Protein AF-A0A644ZME2-F1 (afdb_monomer)

Solvent-accessible surface area (backbone atoms only — not comparable to full-atom values): 17456 Å² total; per-residue (Å²): 109,71,67,37,59,55,53,35,54,47,49,50,51,54,40,58,52,56,58,68,74,62,49,99,81,52,50,74,67,60,47,51,50,52,53,52,52,34,49,46,48,50,52,51,40,48,39,52,32,54,38,44,45,52,48,44,49,48,55,52,45,58,64,34,49,72,51,70,83,71,52,52,67,72,20,50,53,51,46,51,55,51,46,41,63,78,28,69,90,36,75,67,47,37,57,48,40,61,52,41,50,74,49,96,46,29,58,60,54,46,51,52,48,42,56,54,55,42,76,62,58,86,57,74,40,67,68,50,45,27,50,49,42,23,51,66,74,48,43,79,59,71,56,80,74,40,64,56,94,90,34,50,42,67,54,47,47,52,51,51,45,50,53,53,49,50,38,50,38,53,76,70,68,55,61,80,72,56,78,75,63,45,74,66,57,52,48,52,53,50,52,48,52,52,52,50,49,53,48,40,51,53,49,54,49,52,54,52,49,50,54,38,56,73,65,27,48,78,47,61,59,67,43,56,50,50,48,56,51,52,53,51,49,63,71,66,74,48,67,56,48,44,52,71,63,42,42,74,71,30,71,69,28,56,75,45,58,75,61,42,37,42,42,78,63,38,30,33,41,84,76,51,100,53,38,31,32,63,31,70,56,33,54,35,26,68,72,55,76,40,69,42,59,36,28,31,29,36,29,41,102,88,42,43,36,69,33,90,88,48,55,71,39,44,51,85,72,43,94

Secondary structure (DSSP, 8-state):
-THHHHHHHHHHHHHHHHGGG--TTS-HHHHHHHHHHHHHHHHHHHHHHHHHHHHHHHHHHHHH--SGGGS-HHHHHHHHHHHHHHSTT-HHHHHHHHHHTTSTTHHHHHHHHHHHHHHT-SS--HHHHHHHHHHHH--S-TTTT---TT--HHHHHHHHHHHHHHHHHHHTT--GGGGG--HHHHHHHHHHHHHHHHHHHHHHHHHHHHHHHHHSEEEETT-HHHHHHHHHHHHH--SEEEHHHHHTT-HHHHHHGGGGGSTTT--EEE-SSSEEEEPHHHHHHHTTSS-EESEEEEEETTEEEEPTTPPEE-GGG--

Structure (mmCIF, N/CA/C/O backbone):
data_AF-A0A644ZME2-F1
#
_entry.id   AF-A0A644ZME2-F1
#
loop_
_atom_site.group_PDB
_atom_site.id
_atom_site.type_symbol
_atom_site.label_atom_id
_atom_site.label_alt_id
_atom_site.label_comp_id
_atom_site.label_asym_id
_atom_site.label_entity_id
_atom_site.label_seq_id
_atom_site.pdbx_PDB_ins_code
_atom_site.Cartn_x
_atom_site.Cartn_y
_atom_site.Cartn_z
_atom_site.occupancy
_atom_site.B_iso_or_equiv
_atom_site.auth_seq_id
_atom_site.auth_comp_id
_atom_site.auth_asym_id
_atom_site.auth_atom_id
_atom_site.pdbx_PDB_model_num
ATOM 1 N N . MET A 1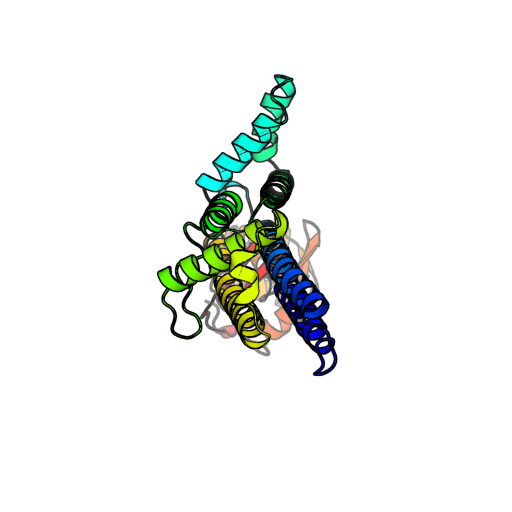 1 ? -0.835 -5.331 -0.706 1.00 64.88 1 MET A N 1
ATOM 2 C CA . MET A 1 1 ? -1.582 -4.343 0.106 1.00 64.88 1 MET A CA 1
ATOM 3 C C . MET A 1 1 ? -3.016 -4.759 0.433 1.00 64.88 1 MET A C 1
ATOM 5 O O . MET A 1 1 ? -3.409 -4.500 1.556 1.00 64.88 1 MET A O 1
ATOM 9 N N . ASN A 1 2 ? -3.799 -5.374 -0.469 1.00 72.06 2 ASN A N 1
ATOM 10 C CA . ASN A 1 2 ? -5.244 -5.630 -0.246 1.00 72.06 2 ASN A CA 1
ATOM 11 C C . ASN A 1 2 ? -5.587 -6.393 1.052 1.00 72.06 2 ASN A C 1
ATOM 13 O O . ASN A 1 2 ? -6.568 -6.057 1.702 1.00 72.06 2 ASN A O 1
ATOM 17 N N . ASN A 1 3 ? -4.718 -7.308 1.493 1.00 88.12 3 ASN A N 1
ATOM 18 C CA . ASN A 1 3 ? -4.978 -8.180 2.643 1.00 88.12 3 ASN A CA 1
ATOM 19 C C . ASN A 1 3 ? -5.321 -7.443 3.959 1.00 88.12 3 ASN A C 1
ATOM 21 O O . ASN A 1 3 ? -6.101 -7.952 4.751 1.00 88.12 3 ASN A O 1
ATOM 25 N N . SER A 1 4 ? -4.779 -6.243 4.224 1.00 91.69 4 SER A N 1
ATOM 26 C CA . SER A 1 4 ? -5.055 -5.550 5.499 1.00 91.69 4 SER A CA 1
ATOM 27 C C . SER A 1 4 ? -6.497 -5.062 5.624 1.00 91.69 4 SER A C 1
ATOM 29 O O . SER A 1 4 ? -7.052 -5.103 6.716 1.00 91.69 4 SER A O 1
ATOM 31 N N . LEU A 1 5 ? -7.094 -4.591 4.525 1.00 94.69 5 LEU A N 1
ATOM 32 C CA . LEU A 1 5 ? -8.469 -4.093 4.534 1.00 94.69 5 LEU A CA 1
ATOM 33 C C . LEU A 1 5 ? -9.468 -5.257 4.607 1.00 94.69 5 LEU A C 1
ATOM 35 O O . LEU A 1 5 ? -10.433 -5.184 5.358 1.00 94.69 5 LEU A O 1
ATOM 39 N N . ASP A 1 6 ? -9.185 -6.353 3.901 1.00 95.25 6 ASP A N 1
ATOM 40 C CA . ASP A 1 6 ? -10.017 -7.561 3.926 1.00 95.25 6 ASP A CA 1
ATOM 41 C C . ASP A 1 6 ? -10.054 -8.190 5.329 1.00 95.25 6 ASP A C 1
ATOM 43 O O . ASP A 1 6 ? -11.129 -8.496 5.848 1.00 95.25 6 ASP A O 1
ATOM 47 N N . LEU A 1 7 ? -8.890 -8.314 5.983 1.00 95.06 7 LEU A N 1
ATOM 48 C CA . LEU A 1 7 ? -8.802 -8.777 7.373 1.00 95.06 7 LEU A CA 1
ATOM 49 C C . LEU A 1 7 ? -9.559 -7.847 8.325 1.00 95.06 7 LEU A C 1
ATOM 51 O O . LEU A 1 7 ? -10.277 -8.321 9.199 1.00 95.06 7 LEU A O 1
ATOM 55 N N . PHE A 1 8 ? -9.443 -6.532 8.133 1.00 97.38 8 PHE A N 1
ATOM 56 C CA . PHE A 1 8 ? -10.163 -5.562 8.950 1.00 97.38 8 PHE A CA 1
ATOM 57 C C . PHE A 1 8 ? -11.684 -5.689 8.799 1.00 97.38 8 PHE A C 1
ATOM 59 O O . PHE A 1 8 ? -12.391 -5.758 9.802 1.00 97.38 8 PHE A O 1
ATOM 66 N N . HIS A 1 9 ? -12.191 -5.793 7.567 1.00 97.12 9 HIS A N 1
ATOM 67 C CA . HIS A 1 9 ? -13.616 -6.014 7.309 1.00 97.12 9 HIS A CA 1
ATOM 68 C C . HIS A 1 9 ? -14.118 -7.316 7.946 1.00 97.12 9 HIS A C 1
ATOM 70 O O . HIS A 1 9 ? -15.212 -7.331 8.513 1.00 97.12 9 HIS A O 1
ATOM 76 N N . SER A 1 10 ? -13.316 -8.387 7.903 1.00 96.69 10 SER A N 1
ATOM 77 C CA . SER A 1 10 ? -13.633 -9.639 8.598 1.00 96.69 10 SER A CA 1
ATOM 78 C C . SER A 1 10 ? -13.767 -9.414 10.104 1.00 96.69 10 SER A C 1
ATOM 80 O O . SER A 1 10 ? -14.794 -9.764 10.675 1.00 96.69 10 SER A O 1
ATOM 82 N N . SER A 1 11 ? -12.798 -8.748 10.740 1.00 96.62 11 SER A N 1
ATOM 83 C CA . SER A 1 11 ? -12.839 -8.486 12.184 1.00 96.62 11 SER A CA 1
ATOM 84 C C . SER A 1 11 ? -14.013 -7.587 12.601 1.00 96.62 11 SER A C 1
ATOM 86 O O . SER A 1 11 ? -14.622 -7.799 13.654 1.00 96.62 11 SER A O 1
ATOM 88 N N . ILE A 1 12 ? -14.384 -6.603 11.771 1.00 97.38 12 ILE A N 1
ATOM 89 C CA . ILE A 1 12 ? -15.591 -5.787 11.980 1.00 97.38 12 ILE A CA 1
ATOM 90 C C . ILE A 1 12 ? -16.851 -6.660 11.889 1.00 97.38 12 ILE A C 1
ATOM 92 O O . ILE A 1 12 ? -17.708 -6.587 12.770 1.00 97.38 12 ILE A O 1
ATOM 96 N N . SER A 1 13 ? -16.953 -7.517 10.870 1.00 97.25 13 SER A N 1
ATOM 97 C CA . SER A 1 13 ? -18.077 -8.446 10.692 1.00 97.25 13 SER A CA 1
ATOM 98 C C . SER A 1 13 ? -18.210 -9.426 11.863 1.00 97.25 13 SER A C 1
ATOM 100 O O . SER A 1 13 ? -19.314 -9.644 12.372 1.00 97.25 13 SER A O 1
ATOM 102 N N . ASP A 1 14 ? -17.095 -9.974 12.343 1.00 96.06 14 ASP A N 1
ATOM 103 C CA . ASP A 1 14 ? -17.062 -10.860 13.509 1.00 96.06 14 ASP A CA 1
ATOM 104 C C . ASP A 1 14 ? -17.544 -10.125 14.765 1.00 96.06 14 ASP A C 1
ATOM 106 O O . ASP A 1 14 ? -18.370 -10.637 15.524 1.00 96.06 14 ASP A O 1
ATOM 110 N N . THR A 1 15 ? -17.112 -8.874 14.944 1.00 95.31 15 THR A N 1
ATOM 111 C CA . THR A 1 15 ? -17.553 -8.037 16.065 1.00 95.31 15 THR A CA 1
ATOM 112 C C . THR A 1 15 ? -19.050 -7.735 15.997 1.00 95.31 15 THR A C 1
ATOM 114 O O . THR A 1 15 ? -19.745 -7.811 17.008 1.00 95.31 15 THR A O 1
ATOM 117 N N . LEU A 1 16 ? -19.587 -7.445 14.810 1.00 96.25 16 LEU A N 1
ATOM 118 C CA . LEU A 1 16 ? -21.025 -7.234 14.621 1.00 96.25 16 LEU A CA 1
ATOM 119 C C . LEU A 1 16 ? -21.838 -8.519 14.822 1.00 96.25 16 LEU A C 1
ATOM 121 O O . LEU A 1 16 ? -22.978 -8.455 15.286 1.00 96.25 16 LEU A O 1
ATOM 125 N N . SER A 1 17 ? -21.253 -9.681 14.534 1.00 96.38 17 SER A N 1
ATOM 126 C CA . SER A 1 17 ? -21.882 -10.981 14.785 1.00 96.38 17 SER A CA 1
ATOM 127 C C . SER A 1 17 ? -22.073 -11.243 16.282 1.00 96.38 17 SER A C 1
ATOM 129 O 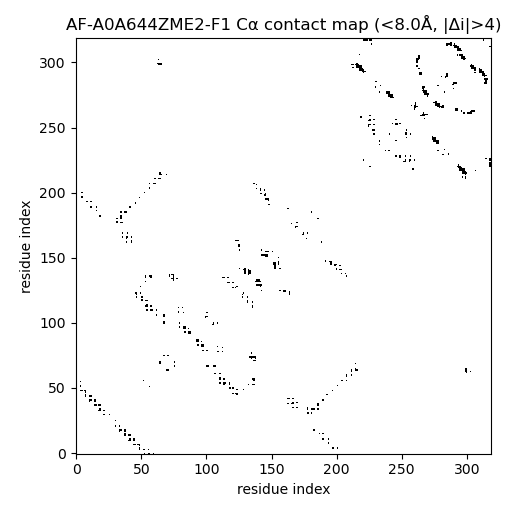O . SER A 1 17 ? -23.061 -11.866 16.664 1.00 96.38 17 SER A O 1
ATOM 131 N N . LEU A 1 18 ? -21.227 -10.679 17.157 1.00 94.44 18 LEU A N 1
ATOM 132 C CA . LEU A 1 18 ? -21.431 -10.760 18.610 1.00 94.44 18 LEU A CA 1
ATOM 133 C C . LEU A 1 18 ? -22.743 -10.114 19.066 1.00 94.44 18 LEU A C 1
ATOM 135 O O . LEU A 1 18 ? -23.361 -10.570 20.026 1.00 94.44 18 LEU A O 1
ATOM 139 N N . LEU A 1 19 ? -23.202 -9.075 18.367 1.00 94.62 19 LEU A N 1
ATOM 140 C CA . LEU A 1 19 ? -24.453 -8.398 18.705 1.00 94.62 19 LEU A CA 1
ATOM 141 C C . LEU A 1 19 ? -25.677 -9.293 18.466 1.00 94.62 19 LEU A C 1
ATOM 143 O O . LEU A 1 19 ? -26.727 -9.044 19.050 1.00 94.62 19 LEU A O 1
ATOM 147 N N . GLN A 1 20 ? -25.550 -10.353 17.661 1.00 93.75 20 GLN A N 1
ATOM 148 C CA . GLN A 1 20 ? -26.632 -11.313 17.410 1.00 93.75 20 GLN A CA 1
ATOM 149 C C . GLN A 1 20 ? -26.955 -12.177 18.639 1.00 93.75 20 GLN A C 1
ATOM 151 O O . GLN A 1 20 ? -28.051 -12.723 18.726 1.00 93.75 20 GLN A O 1
ATOM 156 N N . PHE A 1 21 ? -26.042 -12.270 19.614 1.00 92.50 21 PHE A N 1
ATOM 157 C CA . PHE A 1 21 ? -26.302 -12.953 20.887 1.00 92.50 21 PHE A CA 1
ATOM 158 C C . PHE A 1 21 ? -27.208 -12.148 21.829 1.00 92.50 21 PHE A C 1
ATOM 160 O O . PHE A 1 21 ? -27.652 -12.668 22.855 1.00 92.50 21 PHE A O 1
ATOM 167 N N . ILE A 1 22 ? -27.497 -10.885 21.501 1.00 94.44 22 ILE A N 1
ATOM 168 C CA . ILE A 1 22 ? -28.446 -10.068 22.250 1.00 94.44 22 ILE A CA 1
ATOM 169 C C . ILE A 1 22 ? -29.849 -10.356 21.729 1.00 94.44 22 ILE A C 1
ATOM 171 O O . ILE A 1 22 ? -30.230 -9.975 20.625 1.00 94.44 22 ILE A O 1
ATOM 175 N N . THR A 1 23 ? -30.625 -11.027 22.568 1.00 92.75 23 THR A N 1
ATOM 176 C CA . THR A 1 23 ? -32.020 -11.392 22.328 1.00 92.75 23 THR A CA 1
ATOM 177 C C . THR A 1 23 ? -32.928 -10.638 23.302 1.00 92.75 23 THR A C 1
ATOM 179 O O . THR A 1 23 ? -32.443 -10.123 24.314 1.00 92.75 23 THR A O 1
ATOM 182 N N . PRO A 1 24 ? -34.254 -10.597 23.072 1.00 91.12 24 PRO A N 1
ATOM 183 C CA . PRO A 1 24 ? -35.196 -10.015 24.031 1.00 91.12 24 PRO A CA 1
ATOM 184 C C . PRO A 1 24 ? -35.137 -10.642 25.436 1.00 91.12 24 PRO A C 1
ATOM 186 O O . PRO A 1 24 ? -35.581 -10.020 26.396 1.00 91.12 24 PRO A O 1
ATOM 189 N N . GLN A 1 25 ? -34.611 -11.865 25.563 1.00 92.94 25 GLN A N 1
ATOM 190 C CA . GLN A 1 25 ? -34.463 -12.586 26.829 1.00 92.94 25 GLN A CA 1
ATOM 191 C C . GLN A 1 25 ? -33.110 -12.342 27.516 1.00 92.94 25 GLN A C 1
ATOM 193 O O . GLN A 1 25 ? -32.940 -12.733 28.670 1.00 92.94 25 GLN A O 1
ATOM 198 N N . THR A 1 26 ? -32.143 -11.724 26.833 1.00 92.69 26 THR A N 1
ATOM 199 C CA . THR A 1 26 ? -30.809 -11.463 27.384 1.00 92.69 26 THR A CA 1
ATOM 200 C C . THR A 1 26 ? -30.908 -10.423 28.497 1.00 92.69 26 THR A C 1
ATOM 202 O O . THR A 1 26 ? -31.413 -9.322 28.271 1.00 92.69 26 THR A O 1
ATOM 205 N N . ASP A 1 27 ? -30.404 -10.737 29.691 1.00 95.50 27 ASP A N 1
ATOM 206 C CA . ASP A 1 27 ? -30.455 -9.802 30.815 1.00 95.50 27 ASP A CA 1
ATOM 207 C C . ASP A 1 27 ? -29.551 -8.572 30.597 1.00 95.50 27 ASP A C 1
ATOM 209 O O . ASP A 1 27 ? -28.580 -8.592 29.835 1.00 95.50 27 ASP A O 1
ATOM 213 N N . ALA A 1 28 ? -29.861 -7.474 31.289 1.00 92.06 28 ALA A N 1
ATOM 214 C CA . ALA A 1 28 ? -29.174 -6.196 31.107 1.00 92.06 28 ALA A CA 1
ATOM 215 C C . ALA A 1 28 ? -27.670 -6.238 31.445 1.00 92.06 28 ALA A C 1
ATOM 217 O O . ALA A 1 28 ? -26.898 -5.439 30.912 1.00 92.06 28 ALA A O 1
ATOM 218 N N . VAL A 1 29 ? -27.231 -7.138 32.331 1.00 92.62 29 VAL A N 1
ATOM 219 C CA . VAL A 1 29 ? -25.811 -7.288 32.678 1.00 92.62 29 VAL A CA 1
ATOM 220 C C . VAL A 1 29 ? -25.079 -7.974 31.531 1.00 92.62 29 VAL A C 1
ATOM 222 O O . VAL A 1 29 ? -24.048 -7.469 31.085 1.00 92.62 29 VAL A O 1
ATOM 225 N N . GLN A 1 30 ? -25.635 -9.063 30.999 1.00 94.06 30 GLN A N 1
ATOM 226 C CA . GLN A 1 30 ? -25.093 -9.761 29.833 1.00 94.06 30 GLN A CA 1
ATOM 227 C C . GLN A 1 30 ? -25.018 -8.847 28.605 1.00 94.06 30 GLN A C 1
ATOM 229 O O . GLN A 1 30 ? -23.977 -8.795 27.950 1.00 94.06 30 GLN A O 1
ATOM 234 N N . GLN A 1 31 ? -26.063 -8.056 28.337 1.00 94.06 31 GLN A N 1
ATOM 235 C CA . GLN A 1 31 ? -26.052 -7.074 27.243 1.00 94.06 31 GLN A CA 1
ATOM 236 C C . GLN A 1 31 ? -24.879 -6.095 27.369 1.00 94.06 31 GLN A C 1
ATOM 238 O O . GLN A 1 31 ? -24.128 -5.883 26.417 1.00 94.06 31 GLN A O 1
ATOM 243 N N . LYS A 1 32 ? -24.659 -5.544 28.570 1.00 93.31 32 LYS A N 1
ATOM 244 C CA . LYS A 1 32 ? -23.545 -4.622 28.833 1.00 93.31 32 LYS A CA 1
ATOM 245 C C . LYS A 1 32 ? -22.182 -5.274 28.629 1.00 93.31 32 LYS A C 1
ATOM 247 O O . LYS A 1 32 ? -21.266 -4.602 28.158 1.00 93.31 32 LYS A O 1
ATOM 252 N N . VAL A 1 33 ? -22.029 -6.553 28.974 1.00 94.38 33 VAL A N 1
ATOM 253 C CA . VAL A 1 33 ? -20.791 -7.303 28.709 1.00 94.38 33 VAL A CA 1
ATOM 254 C C . VAL A 1 33 ? -20.544 -7.392 27.204 1.00 94.38 33 VAL A C 1
ATOM 256 O O . VAL A 1 33 ? -19.466 -7.008 26.755 1.00 94.38 33 VAL A O 1
ATOM 259 N N . VAL A 1 34 ? -21.550 -7.791 26.421 1.00 95.81 34 VAL A N 1
ATOM 260 C CA . VAL A 1 34 ? -21.435 -7.880 24.954 1.00 95.81 34 VAL A CA 1
ATOM 261 C C . VAL A 1 34 ? -21.093 -6.520 24.339 1.00 95.81 34 VAL A C 1
ATOM 263 O O . VAL A 1 34 ? -20.196 -6.433 23.498 1.00 95.81 34 VAL A O 1
ATOM 266 N N . PHE A 1 35 ? -21.736 -5.440 24.789 1.00 95.88 35 PHE A N 1
ATOM 267 C CA . PHE A 1 35 ? -21.449 -4.088 24.307 1.00 95.88 35 PHE A CA 1
ATOM 268 C C . PHE A 1 35 ? -20.011 -3.646 24.596 1.00 95.88 35 PHE A C 1
ATOM 270 O O . PHE A 1 35 ? -19.335 -3.135 23.703 1.00 95.88 35 PHE A O 1
ATOM 277 N N . ARG A 1 36 ? -19.505 -3.894 25.810 1.00 95.56 36 ARG A N 1
ATOM 278 C CA . ARG A 1 36 ? -18.107 -3.599 26.174 1.00 95.56 36 ARG A CA 1
ATOM 279 C C . ARG A 1 36 ? -17.130 -4.370 25.302 1.00 95.56 36 ARG A C 1
ATOM 281 O O . ARG A 1 36 ? -16.220 -3.771 24.735 1.00 95.56 36 ARG A O 1
ATOM 288 N N . SER A 1 37 ? -17.339 -5.679 25.181 1.00 96.25 37 SER A N 1
ATOM 289 C CA . SER A 1 37 ? -16.504 -6.551 24.358 1.00 96.25 37 SER A CA 1
ATOM 290 C C . SER A 1 37 ? -16.489 -6.094 22.903 1.00 96.25 37 SER A C 1
ATOM 292 O O . SER A 1 37 ? -15.423 -6.047 22.300 1.00 96.25 37 SER A O 1
ATOM 294 N N . SER A 1 38 ? -17.638 -5.672 22.370 1.00 97.25 38 SER A N 1
ATOM 295 C CA . SER A 1 38 ? -17.737 -5.168 20.999 1.00 97.25 38 SER A CA 1
ATOM 296 C C . SER A 1 38 ? -16.879 -3.919 20.794 1.00 97.25 38 SER A C 1
ATOM 298 O O . SER A 1 38 ? -16.082 -3.877 19.867 1.00 97.25 38 SER A O 1
ATOM 300 N N . ILE A 1 39 ? -16.956 -2.924 21.687 1.00 97.50 39 ILE A N 1
ATOM 301 C CA . ILE A 1 39 ? -16.116 -1.717 21.588 1.00 97.50 39 ILE A CA 1
ATOM 302 C C . ILE A 1 39 ? -14.623 -2.059 21.671 1.00 97.50 39 ILE A C 1
ATOM 304 O O . ILE A 1 39 ? -13.828 -1.543 20.886 1.00 97.50 39 ILE A O 1
ATOM 308 N N . VAL A 1 40 ? -14.237 -2.942 22.597 1.00 96.69 40 VAL A N 1
ATOM 309 C CA . VAL A 1 40 ? -12.841 -3.378 22.747 1.00 96.69 40 VAL A CA 1
ATOM 310 C C . VAL A 1 40 ? -12.337 -4.051 21.467 1.00 96.69 40 VAL A C 1
ATOM 312 O O . VAL A 1 40 ? -11.243 -3.729 21.008 1.00 96.69 40 VAL A O 1
ATOM 315 N N . LEU A 1 41 ? -13.137 -4.935 20.866 1.00 97.56 41 LEU A N 1
ATOM 316 C CA . LEU A 1 41 ? -12.781 -5.641 19.634 1.00 97.56 41 LEU A CA 1
ATOM 317 C C . LEU A 1 41 ? -12.739 -4.719 18.412 1.00 97.56 41 LEU A C 1
ATOM 319 O O . LEU A 1 41 ? -11.819 -4.844 17.604 1.00 97.56 41 LEU A O 1
ATOM 323 N N . LEU A 1 42 ? -13.659 -3.754 18.298 1.00 98.00 42 LEU A N 1
ATOM 324 C CA . LEU A 1 42 ? -13.629 -2.744 17.233 1.00 98.00 42 LEU A CA 1
ATOM 325 C C . LEU A 1 42 ? -12.324 -1.938 17.269 1.00 98.00 42 LEU A C 1
ATOM 327 O O . LEU A 1 42 ? -11.654 -1.795 16.247 1.00 98.00 42 LEU A O 1
ATOM 331 N N . VAL A 1 43 ? -11.936 -1.440 18.448 1.00 97.69 43 VAL A N 1
ATOM 332 C CA . VAL A 1 43 ? -10.707 -0.645 18.600 1.00 97.69 43 VAL A CA 1
ATOM 333 C C . VAL A 1 43 ? -9.455 -1.501 18.401 1.00 97.69 43 VAL A C 1
ATOM 335 O O . VAL A 1 43 ? -8.530 -1.053 17.732 1.00 97.69 43 VAL A O 1
ATOM 338 N N . ALA A 1 44 ? -9.434 -2.743 18.892 1.00 97.00 44 ALA A N 1
ATOM 339 C CA . ALA A 1 44 ? -8.318 -3.659 18.645 1.00 97.00 44 ALA A CA 1
ATOM 340 C C . ALA A 1 44 ? -8.154 -3.979 17.146 1.00 97.00 44 ALA A C 1
ATOM 342 O O . ALA A 1 44 ? -7.039 -3.994 16.625 1.00 97.00 44 ALA A O 1
ATOM 343 N N . SER A 1 45 ? -9.267 -4.173 16.432 1.00 97.56 45 SER A N 1
ATOM 344 C CA . SER A 1 45 ? -9.266 -4.379 14.977 1.00 97.56 45 SER A CA 1
ATOM 345 C C . SER A 1 45 ? -8.722 -3.154 14.244 1.00 97.56 45 SER A C 1
ATOM 347 O O . SER A 1 45 ? -7.961 -3.286 13.287 1.00 97.56 45 SER A O 1
ATOM 349 N N . TRP A 1 46 ? -9.086 -1.954 14.706 1.00 98.06 46 TRP A N 1
ATOM 350 C CA . TRP A 1 46 ? -8.580 -0.696 14.162 1.00 98.06 46 TRP A CA 1
ATOM 351 C C . TRP A 1 46 ? -7.067 -0.555 14.359 1.00 98.06 46 TRP A C 1
ATOM 353 O O . TRP A 1 46 ? -6.355 -0.250 13.405 1.00 98.06 46 TRP A O 1
ATOM 363 N N . GLU A 1 47 ? -6.558 -0.835 15.560 1.00 97.81 47 GLU A N 1
ATOM 364 C CA . GLU A 1 47 ? -5.120 -0.816 15.860 1.00 97.81 47 GLU A CA 1
ATOM 365 C C . GLU A 1 47 ? -4.345 -1.774 14.947 1.00 97.81 47 GLU A C 1
ATOM 367 O O . GLU A 1 47 ? -3.398 -1.363 14.272 1.00 97.81 47 GLU A O 1
ATOM 372 N N . GLN A 1 48 ? -4.816 -3.018 14.827 1.00 96.88 48 GLN A N 1
ATOM 373 C CA . GLN A 1 48 ? -4.212 -4.014 13.944 1.00 96.88 48 GLN A CA 1
ATOM 374 C C . GLN A 1 48 ? -4.217 -3.568 12.473 1.00 96.88 48 GLN A C 1
ATOM 376 O O . GLN A 1 48 ? -3.220 -3.739 11.766 1.00 96.88 48 GLN A O 1
ATOM 381 N N . PHE A 1 49 ? -5.324 -2.990 12.000 1.00 97.94 49 PHE A N 1
ATOM 382 C CA . PHE A 1 49 ? -5.429 -2.476 10.636 1.00 97.94 49 PHE A CA 1
ATOM 383 C C . PHE A 1 49 ? -4.383 -1.393 10.354 1.00 97.94 49 PHE A C 1
ATOM 385 O O . PHE A 1 49 ? -3.700 -1.457 9.329 1.00 97.94 49 PHE A O 1
ATOM 392 N N . ILE A 1 50 ? -4.225 -0.432 11.268 1.00 98.38 50 ILE A N 1
ATOM 393 C CA . ILE A 1 50 ? -3.241 0.649 11.148 1.00 98.38 50 ILE A CA 1
ATOM 394 C C . ILE A 1 50 ? -1.818 0.092 11.065 1.00 98.38 50 ILE A C 1
ATOM 396 O O . ILE A 1 50 ? -1.060 0.458 10.162 1.00 98.38 50 ILE A O 1
ATOM 400 N N . GLU A 1 51 ? -1.455 -0.817 11.970 1.00 97.69 51 GLU A N 1
ATOM 401 C CA . GLU A 1 51 ? -0.132 -1.439 11.969 1.00 97.69 51 GLU A CA 1
ATOM 402 C C . GLU A 1 51 ? 0.131 -2.191 10.661 1.00 97.69 51 GLU A C 1
ATOM 404 O O . GLU A 1 51 ? 1.154 -1.971 10.006 1.00 97.69 51 GLU A O 1
ATOM 409 N N . GLN A 1 52 ? -0.811 -3.035 10.234 1.00 97.69 52 GLN A N 1
ATOM 410 C CA . GLN A 1 52 ? -0.646 -3.845 9.033 1.00 97.69 52 GLN A CA 1
ATOM 411 C C . GLN A 1 52 ? -0.601 -2.987 7.765 1.00 97.69 52 GLN A C 1
ATOM 413 O O . GLN A 1 52 ? 0.185 -3.268 6.857 1.00 97.69 52 GLN A O 1
ATOM 418 N N . LEU A 1 53 ? -1.405 -1.923 7.684 1.00 98.19 53 LEU A N 1
ATOM 419 C CA . LEU A 1 53 ? -1.368 -0.990 6.560 1.00 98.19 53 LEU A CA 1
ATOM 420 C C . LEU A 1 53 ? -0.026 -0.247 6.501 1.00 98.19 53 LEU A C 1
ATOM 422 O O . LEU A 1 53 ? 0.498 -0.038 5.407 1.00 98.19 53 LEU A O 1
ATOM 426 N N . ALA A 1 54 ? 0.559 0.130 7.641 1.00 98.06 54 ALA A N 1
ATOM 427 C CA . ALA A 1 54 ? 1.889 0.738 7.681 1.00 98.06 54 ALA A CA 1
ATOM 428 C C . ALA A 1 54 ? 2.997 -0.238 7.235 1.00 98.06 54 ALA A C 1
ATOM 430 O O . ALA A 1 54 ? 3.866 0.153 6.453 1.00 98.06 54 ALA A O 1
ATOM 431 N N . VAL A 1 55 ? 2.937 -1.508 7.657 1.00 97.75 55 VAL A N 1
ATOM 432 C CA . VAL A 1 55 ? 3.891 -2.555 7.237 1.00 97.75 55 VAL A CA 1
ATOM 433 C C . VAL A 1 55 ? 3.764 -2.860 5.743 1.00 97.75 55 VAL A C 1
ATOM 435 O O . VAL A 1 55 ? 4.744 -2.734 5.012 1.00 97.75 55 VAL A O 1
ATOM 438 N N . ASN A 1 56 ? 2.554 -3.154 5.254 1.00 97.62 56 ASN A N 1
ATOM 439 C CA . ASN A 1 56 ? 2.281 -3.380 3.825 1.00 97.62 56 ASN A CA 1
ATOM 440 C C . ASN A 1 56 ? 2.690 -2.154 2.980 1.00 97.62 56 ASN A C 1
ATOM 442 O O . ASN A 1 56 ? 3.259 -2.280 1.895 1.00 97.62 56 ASN A O 1
ATOM 446 N N . SER A 1 57 ? 2.402 -0.979 3.547 1.00 97.81 57 SER A N 1
ATOM 447 C CA . SER A 1 57 ? 2.957 0.355 3.297 1.00 97.81 57 SER A CA 1
ATOM 448 C C . SER A 1 57 ? 4.408 0.358 2.839 1.00 97.81 57 SER A C 1
ATOM 450 O O . SER A 1 57 ? 4.785 0.671 1.707 1.00 97.81 57 SER A O 1
ATOM 452 N N . ASN A 1 58 ? 5.227 0.002 3.817 1.00 97.12 58 ASN A N 1
ATOM 453 C CA . ASN A 1 58 ? 6.666 -0.009 3.743 1.00 97.12 58 ASN A CA 1
ATOM 454 C C . ASN A 1 58 ? 7.181 -1.093 2.796 1.00 97.12 58 ASN A C 1
ATOM 456 O O . ASN A 1 58 ? 8.018 -0.789 1.954 1.00 97.12 58 ASN A O 1
ATOM 460 N N . GLU A 1 59 ? 6.658 -2.317 2.873 1.00 96.19 59 GLU A N 1
ATOM 461 C CA . GLU A 1 59 ? 7.066 -3.426 2.001 1.00 96.19 59 GLU A CA 1
ATOM 462 C C . GLU A 1 59 ? 6.903 -3.085 0.518 1.00 96.19 59 GLU A C 1
ATOM 464 O O . GLU A 1 59 ? 7.803 -3.335 -0.288 1.00 96.19 59 GLU A O 1
ATOM 469 N N . PHE A 1 60 ? 5.789 -2.443 0.159 1.00 95.44 60 PHE A N 1
ATOM 470 C CA . PHE A 1 60 ? 5.573 -1.959 -1.199 1.00 95.44 60 PHE A CA 1
ATOM 471 C C . PHE A 1 60 ? 6.646 -0.953 -1.629 1.00 95.44 60 PHE A C 1
ATOM 473 O O . PHE A 1 60 ? 7.244 -1.107 -2.698 1.00 95.44 60 PHE A O 1
ATOM 480 N N . LEU A 1 61 ? 6.945 0.046 -0.791 1.00 95.00 61 LEU A N 1
ATOM 481 C CA . LEU A 1 61 ? 8.017 1.000 -1.076 1.00 95.00 61 LEU A CA 1
ATOM 482 C C . LEU A 1 61 ? 9.376 0.303 -1.176 1.00 95.00 61 LEU A C 1
ATOM 484 O O . LEU A 1 61 ? 10.140 0.590 -2.090 1.00 95.00 61 LEU A O 1
ATOM 488 N N . LEU A 1 62 ? 9.685 -0.646 -0.294 1.00 93.44 62 LEU A N 1
ATOM 489 C CA . LEU A 1 62 ? 10.934 -1.404 -0.349 1.00 93.44 62 LEU A CA 1
ATOM 490 C C . LEU A 1 62 ? 11.063 -2.204 -1.642 1.00 93.44 62 LEU A C 1
ATOM 492 O O . LEU A 1 62 ? 12.170 -2.328 -2.170 1.00 93.44 62 LEU A O 1
ATOM 496 N N . HIS A 1 63 ? 9.959 -2.713 -2.184 1.00 92.25 63 HIS A N 1
ATOM 497 C CA . HIS A 1 63 ? 9.961 -3.351 -3.492 1.00 92.25 63 HIS A CA 1
ATOM 498 C C . HIS A 1 63 ? 10.228 -2.332 -4.608 1.00 92.25 63 HIS A C 1
ATOM 500 O O . HIS A 1 63 ? 11.085 -2.561 -5.461 1.00 92.25 63 HIS A O 1
ATOM 506 N N . LYS A 1 64 ? 9.546 -1.183 -4.591 1.00 91.50 64 LYS A N 1
ATOM 507 C CA . LYS A 1 64 ? 9.573 -0.199 -5.687 1.00 91.50 64 LYS A CA 1
ATOM 508 C C . LYS A 1 64 ? 10.792 0.728 -5.690 1.00 91.50 64 LYS A C 1
ATOM 510 O O . LYS A 1 64 ? 11.229 1.166 -6.747 1.00 91.50 64 LYS A O 1
ATOM 515 N N . LEU A 1 65 ? 11.359 1.052 -4.536 1.00 90.19 65 LEU A N 1
ATOM 516 C CA . LEU A 1 65 ? 12.465 1.999 -4.439 1.00 90.19 65 LEU A CA 1
ATOM 517 C C . LEU A 1 65 ? 13.798 1.336 -4.827 1.00 90.19 65 LEU A C 1
ATOM 519 O O . LEU A 1 65 ? 14.154 0.247 -4.355 1.00 90.19 65 LEU A O 1
ATOM 523 N N . ARG A 1 66 ? 14.564 2.032 -5.677 1.00 84.94 66 ARG A N 1
ATOM 524 C CA . ARG A 1 66 ? 15.843 1.542 -6.210 1.00 84.94 66 ARG A CA 1
ATOM 525 C C . ARG A 1 66 ? 16.998 1.679 -5.221 1.00 84.94 66 ARG A C 1
ATOM 527 O O . ARG A 1 66 ? 17.851 0.800 -5.151 1.00 84.94 66 ARG A O 1
ATOM 534 N N . ASN A 1 67 ? 17.044 2.780 -4.477 1.00 86.31 67 ASN A N 1
ATOM 535 C CA . ASN A 1 67 ? 18.145 3.119 -3.577 1.00 86.31 67 ASN A CA 1
ATOM 536 C C . ASN A 1 67 ? 17.655 3.915 -2.357 1.00 86.31 67 ASN A C 1
ATOM 538 O O . ASN A 1 67 ? 16.575 4.508 -2.380 1.00 86.31 67 ASN A O 1
ATOM 542 N N . SER A 1 68 ? 18.471 3.957 -1.303 1.00 88.31 68 SER A N 1
ATOM 543 C CA . SER A 1 68 ? 18.161 4.667 -0.056 1.00 88.31 68 SER A CA 1
ATOM 544 C C . SER A 1 68 ? 17.985 6.175 -0.254 1.00 88.31 68 SER A C 1
ATOM 546 O O . SER A 1 68 ? 17.201 6.798 0.460 1.00 88.31 68 SER A O 1
ATOM 548 N N . SER A 1 69 ? 18.631 6.775 -1.263 1.00 86.06 69 SER A N 1
ATOM 549 C CA . SER A 1 69 ? 18.447 8.195 -1.593 1.00 86.06 69 SER A CA 1
ATOM 550 C C . SER A 1 69 ? 17.019 8.546 -2.015 1.00 86.06 69 SER A C 1
ATOM 552 O O . SER A 1 69 ? 16.626 9.701 -1.859 1.00 86.06 69 SER A O 1
ATOM 554 N N . SER A 1 70 ? 16.247 7.559 -2.482 1.00 87.62 70 SER A N 1
ATOM 555 C CA . SER A 1 70 ? 14.854 7.719 -2.915 1.00 87.62 70 SER A CA 1
ATOM 556 C C . SER A 1 70 ? 13.852 7.830 -1.751 1.00 87.62 70 SER A C 1
ATOM 558 O O . SER A 1 70 ? 12.699 8.203 -1.965 1.00 87.62 70 SER A O 1
ATOM 560 N N . ILE A 1 71 ? 14.267 7.506 -0.522 1.00 90.69 71 ILE A N 1
ATOM 561 C CA . ILE A 1 71 ? 13.440 7.626 0.690 1.00 90.69 71 ILE A CA 1
ATOM 562 C C . ILE A 1 71 ? 13.247 9.120 1.034 1.00 90.69 71 ILE A C 1
ATOM 564 O O . ILE A 1 71 ? 14.167 9.913 0.823 1.00 90.69 71 ILE A O 1
ATOM 568 N N . PRO A 1 72 ? 12.100 9.551 1.591 1.00 92.50 72 PRO A N 1
ATOM 569 C CA . PRO A 1 72 ? 11.944 10.917 2.088 1.00 92.50 72 PRO A CA 1
ATOM 570 C C . PRO A 1 72 ? 12.968 11.264 3.179 1.00 92.50 72 PRO A C 1
ATOM 572 O O . PRO A 1 72 ? 13.230 10.471 4.080 1.00 92.50 72 PRO A O 1
ATOM 575 N N . GLU A 1 73 ? 13.522 12.476 3.138 1.00 89.19 73 GLU A N 1
ATOM 576 C CA . GLU A 1 73 ? 14.647 12.862 4.004 1.00 89.19 73 GLU A CA 1
ATOM 577 C C . GLU A 1 73 ? 14.336 12.750 5.506 1.00 89.19 73 GLU A C 1
ATOM 579 O O . GLU A 1 73 ? 15.125 12.196 6.267 1.00 89.19 73 GLU A O 1
ATOM 584 N N . GLY A 1 74 ? 13.143 13.179 5.934 1.00 90.19 74 GLY A N 1
ATOM 585 C CA . GLY A 1 74 ? 12.721 13.041 7.333 1.00 90.19 74 GLY A CA 1
ATOM 586 C C . GLY A 1 74 ? 12.642 11.582 7.801 1.00 90.19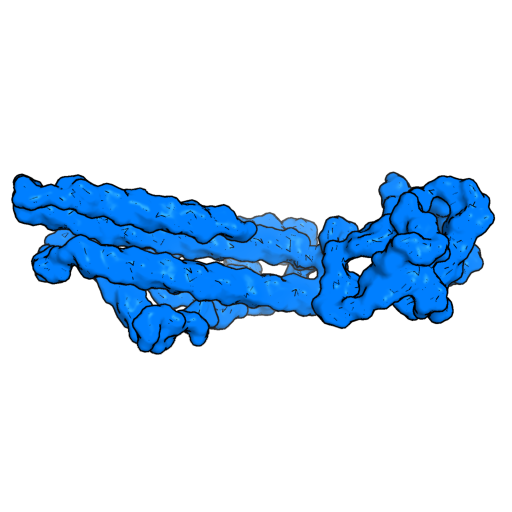 74 GLY A C 1
ATOM 587 O O . GLY A 1 74 ? 12.962 11.284 8.949 1.00 90.19 74 GLY A O 1
ATOM 588 N N . VAL A 1 75 ? 12.291 10.662 6.899 1.00 94.56 75 VAL A N 1
ATOM 589 C CA . VAL A 1 75 ? 12.246 9.222 7.183 1.00 94.56 75 VAL A CA 1
ATOM 590 C C . VAL A 1 75 ? 13.662 8.654 7.277 1.00 94.56 75 VAL A C 1
ATOM 592 O O . VAL A 1 75 ? 13.957 7.922 8.218 1.00 94.56 75 VAL A O 1
ATOM 595 N N . LYS A 1 76 ? 14.580 9.043 6.374 1.00 89.94 76 LYS A N 1
ATOM 596 C CA . LYS A 1 76 ? 15.997 8.636 6.465 1.00 89.94 76 LYS A CA 1
ATOM 597 C C . LYS A 1 76 ? 16.599 9.009 7.810 1.00 89.94 76 LYS A C 1
ATOM 599 O O . LYS A 1 76 ? 17.258 8.182 8.428 1.00 89.94 76 LYS A O 1
ATOM 604 N N . GLN A 1 77 ? 16.335 10.228 8.283 1.00 88.44 77 GLN A N 1
ATOM 605 C CA . GLN A 1 77 ? 16.819 10.688 9.583 1.00 88.44 77 GLN A CA 1
ATOM 606 C C . GLN A 1 77 ? 16.305 9.791 10.714 1.00 88.44 77 GLN A C 1
ATOM 608 O O . GLN A 1 77 ? 17.088 9.360 11.557 1.00 88.44 77 GLN A O 1
ATOM 613 N N . LYS A 1 78 ? 15.013 9.441 10.712 1.00 90.62 78 LYS A N 1
ATOM 614 C CA . LYS A 1 78 ? 14.422 8.536 11.711 1.00 90.62 78 LYS A CA 1
ATOM 615 C C . LYS A 1 78 ? 15.037 7.135 11.669 1.00 90.62 78 LYS A C 1
ATOM 617 O O . LYS A 1 78 ? 15.390 6.611 12.724 1.00 90.62 78 LYS A O 1
ATOM 622 N N . ILE A 1 79 ? 15.239 6.568 10.477 1.00 88.81 79 ILE A N 1
ATOM 623 C CA . ILE A 1 79 ? 15.891 5.260 10.303 1.00 88.81 79 ILE A CA 1
ATOM 624 C C . ILE A 1 79 ? 17.353 5.309 10.773 1.00 88.81 79 ILE A C 1
ATOM 626 O O . ILE A 1 79 ? 17.810 4.402 11.470 1.00 88.81 79 ILE A O 1
ATOM 630 N N . ALA A 1 80 ? 18.086 6.372 10.443 1.00 83.88 80 ALA A N 1
ATOM 631 C CA . ALA A 1 80 ? 19.466 6.556 10.884 1.00 83.88 80 ALA A CA 1
ATOM 632 C C . ALA A 1 80 ? 19.549 6.646 12.417 1.00 83.88 80 ALA A C 1
ATOM 634 O O . ALA A 1 80 ? 20.337 5.937 13.040 1.00 83.88 80 ALA A O 1
ATOM 635 N N . PHE A 1 81 ? 18.674 7.437 13.051 1.00 83.38 81 PHE A N 1
ATOM 636 C CA . PHE A 1 81 ? 18.596 7.516 14.513 1.00 83.38 81 PHE A CA 1
ATOM 637 C C . PHE A 1 81 ? 18.213 6.187 15.164 1.00 83.38 81 PHE A C 1
ATOM 639 O O . PHE A 1 81 ? 18.703 5.886 16.254 1.00 83.38 81 PHE A O 1
ATOM 646 N N . TYR A 1 82 ? 17.339 5.410 14.523 1.00 84.00 82 TYR A N 1
ATOM 647 C CA . TYR A 1 82 ? 16.979 4.072 14.973 1.00 84.00 82 TYR A CA 1
ATOM 648 C C . TYR A 1 82 ? 18.188 3.130 14.960 1.00 84.00 82 TYR A C 1
ATOM 650 O O . TYR A 1 82 ? 18.495 2.538 15.992 1.00 84.00 82 TYR A O 1
ATOM 658 N N . SER A 1 83 ? 18.910 3.081 13.837 1.00 74.88 83 SER A N 1
ATOM 659 C CA . SER A 1 83 ? 20.096 2.231 13.645 1.00 74.88 83 SER A CA 1
ATOM 660 C C . SER A 1 83 ? 21.181 2.545 14.678 1.00 74.88 83 SER A C 1
ATOM 662 O O . SER A 1 83 ? 21.734 1.657 15.309 1.00 74.88 83 SER A O 1
ATOM 664 N N . VAL A 1 84 ? 21.396 3.834 14.952 1.00 73.44 84 VAL A N 1
ATOM 665 C CA . VAL A 1 84 ? 22.368 4.300 15.948 1.00 73.44 84 VAL A CA 1
ATOM 666 C C . VAL A 1 84 ? 21.951 3.985 17.388 1.00 73.44 84 VAL A C 1
ATOM 668 O O . VAL A 1 84 ? 22.809 3.861 18.255 1.00 73.44 84 VAL A O 1
ATOM 671 N N . ARG A 1 85 ? 20.648 3.937 17.700 1.00 70.62 85 ARG A N 1
ATOM 672 C CA . ARG A 1 85 ? 20.159 3.748 19.078 1.00 70.62 85 ARG A CA 1
ATOM 673 C C . ARG A 1 85 ? 20.315 2.320 19.587 1.00 70.62 85 ARG A C 1
ATOM 675 O O . ARG A 1 85 ? 20.495 2.173 20.793 1.00 70.62 85 ARG A O 1
ATOM 682 N N . GLU A 1 86 ? 20.232 1.315 18.720 1.00 63.81 86 GLU A N 1
ATOM 683 C CA . GLU A 1 86 ? 20.420 -0.083 19.135 1.00 63.81 86 GLU A CA 1
ATOM 684 C C . GLU A 1 86 ? 21.897 -0.416 19.405 1.00 63.81 86 GLU A C 1
ATOM 686 O O . GLU A 1 86 ? 22.183 -1.149 20.346 1.00 63.81 86 GLU A O 1
ATOM 691 N N . ASP A 1 87 ? 22.820 0.261 18.716 1.00 57.88 87 ASP A N 1
ATOM 692 C CA . ASP A 1 87 ? 24.251 -0.079 18.698 1.00 57.88 87 ASP A CA 1
ATOM 693 C C . ASP A 1 87 ? 25.136 0.869 19.543 1.00 57.88 87 ASP A C 1
ATOM 695 O O . ASP A 1 87 ? 26.362 0.892 19.431 1.00 57.88 87 ASP A O 1
ATOM 699 N N . ARG A 1 88 ? 24.540 1.694 20.424 1.00 57.19 88 ARG A N 1
ATOM 700 C CA . ARG A 1 88 ? 25.266 2.751 21.180 1.00 57.19 88 ARG A CA 1
ATOM 701 C C . ARG A 1 88 ? 26.354 2.249 22.124 1.00 57.19 88 ARG A C 1
ATOM 703 O O . ARG A 1 88 ? 27.163 3.052 22.583 1.00 57.19 88 ARG A O 1
ATOM 710 N N . SER A 1 89 ? 26.331 0.972 22.482 1.00 56.56 89 SER A N 1
ATOM 711 C CA . SER A 1 89 ? 27.246 0.415 23.479 1.00 56.56 89 SER A CA 1
ATOM 712 C C . SER A 1 89 ? 28.618 0.047 22.902 1.00 56.56 89 SER A C 1
ATOM 714 O O . SER A 1 89 ? 29.567 -0.104 23.670 1.00 56.56 89 SER A O 1
ATOM 716 N N . ASN A 1 90 ? 28.764 -0.007 21.572 1.00 57.75 90 ASN A N 1
ATOM 717 C CA . ASN A 1 90 ? 30.001 -0.394 20.903 1.00 57.75 90 ASN A CA 1
ATOM 718 C C . ASN A 1 90 ? 30.365 0.605 19.777 1.00 57.75 90 ASN A C 1
ATOM 720 O O . ASN A 1 90 ? 29.664 0.682 18.768 1.00 57.75 90 ASN A O 1
ATOM 724 N N . PRO A 1 91 ? 31.478 1.359 19.890 1.00 60.25 91 PRO A N 1
ATOM 725 C CA . PRO A 1 91 ? 31.914 2.324 18.870 1.00 60.25 91 PRO A CA 1
ATOM 726 C C . PRO A 1 91 ? 32.116 1.728 17.466 1.00 60.25 91 PRO A C 1
ATOM 728 O O . PRO A 1 91 ? 31.935 2.426 16.465 1.00 60.25 91 PRO A O 1
ATOM 731 N N . LEU A 1 92 ? 32.477 0.442 17.379 1.00 59.06 92 LEU A N 1
ATOM 732 C CA . LEU A 1 92 ? 32.636 -0.267 16.110 1.00 59.06 92 LEU A CA 1
ATOM 733 C C . LEU A 1 92 ? 31.271 -0.564 15.466 1.00 59.06 92 LEU A C 1
ATOM 735 O O . LEU A 1 92 ? 31.108 -0.379 14.262 1.00 59.06 92 LEU A O 1
ATOM 739 N N . GLU A 1 93 ? 30.278 -0.960 16.267 1.00 57.72 93 GLU A N 1
ATOM 740 C CA . GLU A 1 93 ? 28.895 -1.164 15.809 1.00 57.72 93 GLU A CA 1
ATOM 741 C C . GLU A 1 93 ? 28.243 0.167 15.426 1.00 57.72 93 GLU A C 1
ATOM 743 O O . GLU A 1 93 ? 27.611 0.249 14.379 1.00 57.72 93 GLU A O 1
ATOM 748 N N . PHE A 1 94 ? 28.508 1.245 16.171 1.00 58.88 94 PHE A N 1
ATOM 749 C CA . PHE A 1 94 ? 28.076 2.597 15.814 1.00 58.88 94 PHE A CA 1
ATOM 750 C C . PHE A 1 94 ? 28.569 3.013 14.420 1.00 58.88 94 PHE A C 1
ATOM 752 O O . PHE A 1 94 ? 27.760 3.424 13.588 1.00 58.88 94 PHE A O 1
ATOM 759 N N . SER A 1 95 ? 29.871 2.867 14.138 1.00 57.06 95 SER A N 1
ATOM 760 C CA . SER A 1 95 ? 30.425 3.157 12.809 1.00 57.06 95 SER A CA 1
ATOM 761 C C . SER A 1 95 ? 29.764 2.277 11.743 1.00 57.06 95 SER A C 1
ATOM 763 O O . SER A 1 95 ? 29.242 2.788 10.753 1.00 57.06 95 SER A O 1
ATOM 765 N N . ASN A 1 96 ? 29.680 0.965 11.982 1.00 59.00 96 ASN A N 1
ATOM 766 C CA . ASN A 1 96 ? 29.077 0.018 11.045 1.00 59.00 96 ASN A CA 1
ATOM 767 C C . ASN A 1 96 ? 27.585 0.298 10.779 1.00 59.00 96 ASN A C 1
ATOM 769 O O . ASN A 1 96 ? 27.145 0.136 9.645 1.00 59.00 96 ASN A O 1
ATOM 773 N N . SER A 1 97 ? 26.815 0.760 11.768 1.00 60.91 97 SER A N 1
ATOM 774 C CA . SER A 1 97 ? 25.375 1.043 11.647 1.00 60.91 97 SER A CA 1
ATOM 775 C C . SER A 1 97 ? 25.069 2.188 10.669 1.00 60.91 97 SER A C 1
ATOM 777 O O . SER A 1 97 ? 24.092 2.131 9.920 1.00 60.91 97 SER A O 1
ATOM 779 N N . VAL A 1 98 ? 25.942 3.202 10.611 1.00 62.16 98 VAL A N 1
ATOM 780 C CA . VAL A 1 98 ? 25.830 4.329 9.671 1.00 62.16 98 VAL A CA 1
ATOM 781 C C . VAL A 1 98 ? 26.119 3.864 8.240 1.00 62.16 98 VAL A C 1
ATOM 783 O O . VAL A 1 98 ? 25.397 4.241 7.317 1.00 62.16 98 VAL A O 1
ATOM 786 N N . TRP A 1 99 ? 27.111 2.984 8.061 1.00 57.44 99 TRP A N 1
ATOM 787 C CA . TRP A 1 99 ? 27.482 2.426 6.753 1.00 57.44 99 TRP A CA 1
ATOM 788 C C . TRP A 1 99 ? 26.517 1.331 6.259 1.00 57.44 99 TRP A C 1
ATOM 790 O O . TRP A 1 99 ? 26.268 1.196 5.063 1.00 57.44 99 TRP A O 1
ATOM 800 N N . GLN A 1 100 ? 25.869 0.587 7.161 1.00 60.53 100 GLN A N 1
ATOM 801 C CA . GLN A 1 100 ? 24.849 -0.403 6.788 1.00 60.53 100 GLN A CA 1
ATOM 802 C C . GLN A 1 100 ? 23.630 0.229 6.099 1.00 60.53 100 GLN A C 1
ATOM 804 O O . GLN A 1 100 ? 22.984 -0.422 5.275 1.00 60.53 100 GLN A O 1
ATOM 809 N N . PHE A 1 101 ? 23.323 1.495 6.399 1.00 63.44 101 PHE A N 1
ATOM 810 C CA . PHE A 1 101 ? 22.253 2.240 5.734 1.00 63.44 101 PHE A CA 1
ATOM 811 C C . PHE A 1 101 ? 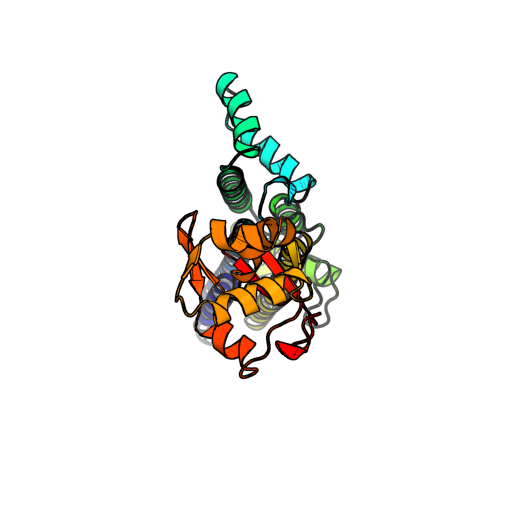22.666 2.817 4.364 1.00 63.44 101 PHE A C 1
ATOM 813 O O . PHE A 1 101 ? 21.795 3.126 3.547 1.00 63.44 101 PHE A O 1
ATOM 820 N N . SER A 1 102 ? 23.967 2.946 4.073 1.00 64.44 102 SER A N 1
ATOM 821 C CA . SER A 1 102 ? 24.453 3.421 2.768 1.00 64.44 102 SER A CA 1
ATOM 822 C C . SER A 1 102 ? 24.556 2.325 1.700 1.00 64.44 102 SER A C 1
ATOM 824 O O . SER A 1 102 ? 24.508 2.649 0.514 1.00 64.44 102 SER A O 1
ATOM 826 N N . ASP A 1 103 ? 24.613 1.051 2.099 1.00 66.50 103 ASP A N 1
ATOM 827 C CA . ASP A 1 103 ? 24.844 -0.089 1.198 1.00 66.50 103 ASP A CA 1
ATOM 828 C C . ASP A 1 103 ? 23.576 -0.935 0.952 1.00 66.50 103 ASP A C 1
ATOM 830 O O . ASP A 1 103 ? 22.453 -0.499 1.190 1.00 66.50 103 ASP A O 1
ATOM 834 N N . LEU A 1 104 ? 23.724 -2.179 0.473 1.00 67.00 104 LEU A N 1
ATOM 835 C CA . LEU A 1 104 ? 22.634 -3.097 0.089 1.0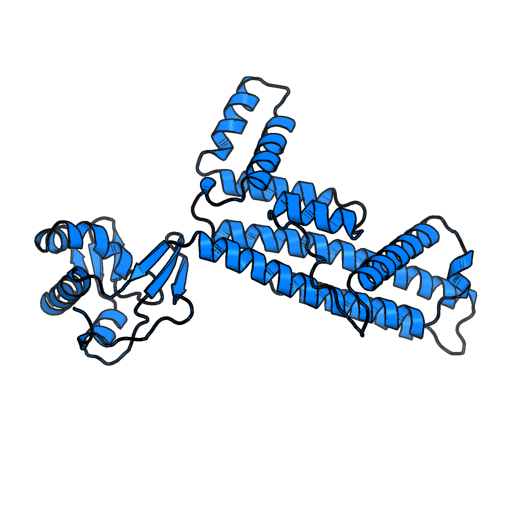0 67.00 104 LEU A CA 1
ATOM 836 C C . LEU A 1 104 ? 21.615 -3.415 1.210 1.00 67.00 104 LEU A C 1
ATOM 838 O O . LEU A 1 104 ? 20.532 -3.925 0.920 1.00 67.00 104 LEU A O 1
ATOM 842 N N . ASN A 1 105 ? 21.925 -3.099 2.472 1.00 84.25 105 ASN A N 1
ATOM 843 C CA . ASN A 1 105 ? 21.126 -3.490 3.637 1.00 84.25 105 ASN A CA 1
ATOM 844 C C . ASN A 1 105 ? 20.072 -2.460 4.065 1.00 84.25 105 ASN A C 1
ATOM 846 O O . ASN A 1 105 ? 19.243 -2.768 4.924 1.00 84.25 105 ASN A O 1
ATOM 850 N N . TRP A 1 106 ? 20.025 -1.277 3.442 1.00 88.50 106 TRP A N 1
ATOM 851 C CA . TRP A 1 106 ? 19.083 -0.217 3.826 1.00 88.50 106 TRP A CA 1
ATOM 852 C C . TRP A 1 106 ? 17.619 -0.682 3.844 1.00 88.50 106 TRP A C 1
ATOM 854 O O . TRP A 1 106 ? 16.847 -0.243 4.697 1.00 88.50 106 TRP A O 1
ATOM 864 N N . LYS A 1 107 ? 17.235 -1.609 2.950 1.00 92.12 107 LYS A N 1
ATOM 865 C CA . LYS A 1 107 ? 15.876 -2.174 2.910 1.00 92.12 107 LYS A CA 1
ATOM 866 C C . LYS A 1 107 ? 15.549 -2.964 4.176 1.00 92.12 107 LYS A C 1
ATOM 868 O O . LYS A 1 107 ? 14.466 -2.808 4.728 1.00 92.12 107 LYS A O 1
ATOM 873 N N . GLN A 1 108 ? 16.491 -3.776 4.656 1.00 91.44 108 GLN A N 1
ATOM 874 C CA . GLN A 1 108 ? 16.313 -4.574 5.870 1.00 91.44 108 GLN A CA 1
ATOM 875 C C . GLN A 1 108 ? 16.232 -3.677 7.106 1.00 91.44 108 GLN A C 1
ATOM 877 O O . GLN A 1 108 ? 15.364 -3.871 7.954 1.00 91.44 108 GLN A O 1
ATOM 882 N N . THR A 1 109 ? 17.100 -2.668 7.189 1.00 90.44 109 THR A N 1
ATOM 883 C CA . THR A 1 109 ? 17.094 -1.691 8.284 1.00 90.44 109 THR A CA 1
ATOM 884 C C . THR A 1 109 ? 15.787 -0.901 8.319 1.00 90.44 109 THR A C 1
ATOM 886 O O . THR A 1 109 ? 15.191 -0.736 9.382 1.00 90.44 109 THR A O 1
ATOM 889 N N . TYR A 1 110 ? 15.289 -0.471 7.158 1.00 93.62 110 TYR A N 1
ATOM 890 C CA . TYR A 1 110 ? 14.016 0.237 7.058 1.00 93.62 110 TYR A CA 1
ATOM 891 C C . TYR A 1 110 ? 12.823 -0.665 7.423 1.00 93.62 110 TYR A C 1
ATOM 893 O O . TYR A 1 110 ? 11.968 -0.243 8.200 1.00 93.62 110 TYR A O 1
ATOM 901 N N . ALA A 1 111 ? 12.804 -1.926 6.976 1.00 95.56 111 ALA A N 1
ATOM 902 C CA . ALA A 1 111 ? 11.776 -2.893 7.375 1.00 95.56 111 ALA A CA 1
ATOM 903 C C . ALA A 1 111 ? 11.753 -3.117 8.898 1.00 95.56 111 ALA A C 1
ATOM 905 O O . ALA A 1 111 ? 10.695 -3.061 9.524 1.00 95.56 111 ALA A O 1
ATOM 906 N N . LYS A 1 112 ? 12.925 -3.308 9.522 1.00 94.06 112 LYS A N 1
ATOM 907 C CA . LYS A 1 112 ? 13.053 -3.457 10.984 1.00 94.06 112 LYS A CA 1
ATOM 908 C C . LYS A 1 112 ? 12.563 -2.214 11.727 1.00 94.06 112 LYS A C 1
ATOM 910 O O . LYS A 1 112 ? 11.801 -2.339 12.686 1.00 94.06 112 LYS A O 1
ATOM 915 N N . PHE A 1 113 ? 12.954 -1.026 11.260 1.00 94.44 113 PHE A N 1
ATOM 916 C CA . PHE A 1 113 ? 12.482 0.243 11.810 1.00 94.44 113 PHE A CA 1
ATOM 917 C C . PHE A 1 113 ? 10.955 0.359 11.742 1.00 94.44 113 PHE A C 1
ATOM 919 O O . PHE A 1 113 ? 10.328 0.726 12.737 1.00 94.44 113 PHE A O 1
ATOM 926 N N . CYS A 1 114 ? 10.360 0.018 10.595 1.00 97.00 114 CYS A N 1
ATOM 927 C CA . CYS A 1 114 ? 8.913 0.018 10.404 1.00 97.00 114 CYS A CA 1
ATOM 928 C C . CYS A 1 114 ? 8.233 -0.911 11.417 1.00 97.00 114 CYS A C 1
ATOM 930 O O . CYS A 1 114 ? 7.423 -0.437 12.208 1.00 97.00 114 CYS A O 1
ATOM 932 N N . LEU A 1 115 ? 8.641 -2.182 11.481 1.00 96.44 115 LEU A N 1
ATOM 933 C CA . LEU A 1 115 ? 8.065 -3.175 12.395 1.00 96.44 115 LEU A CA 1
ATOM 934 C C . LEU A 1 115 ? 8.182 -2.780 13.870 1.00 96.44 115 LEU A C 1
ATOM 936 O O . LEU A 1 115 ? 7.273 -3.029 14.659 1.00 96.44 115 LEU A O 1
ATOM 940 N N . LYS A 1 116 ? 9.306 -2.184 14.276 1.00 95.25 116 LYS A N 1
ATOM 941 C CA . LYS A 1 116 ? 9.472 -1.713 15.654 1.00 95.25 116 LYS A CA 1
ATOM 942 C C . LYS A 1 116 ? 8.605 -0.489 15.946 1.00 95.25 116 LYS A C 1
ATOM 944 O O . LYS A 1 116 ? 8.050 -0.393 17.036 1.00 95.25 116 LYS A O 1
ATOM 949 N N . SER A 1 117 ? 8.476 0.419 14.984 1.00 95.88 117 SER A N 1
ATOM 950 C CA . SER A 1 117 ? 7.644 1.617 15.122 1.00 95.88 117 SER A CA 1
ATOM 951 C C . SER A 1 117 ? 6.156 1.271 15.182 1.00 95.88 117 SER A C 1
ATOM 953 O O . SER A 1 117 ? 5.447 1.842 16.004 1.00 95.88 117 SER A O 1
ATOM 955 N N . THR A 1 118 ? 5.691 0.307 14.380 1.00 96.44 118 THR A N 1
ATOM 956 C CA . THR A 1 118 ? 4.299 -0.166 14.434 1.00 96.44 118 THR A CA 1
ATOM 957 C C . THR A 1 118 ? 4.009 -0.906 15.732 1.00 96.44 118 THR A C 1
ATOM 959 O O . THR A 1 118 ? 3.036 -0.576 16.385 1.00 96.44 118 THR A O 1
ATOM 962 N N . LYS A 1 119 ? 4.896 -1.795 16.202 1.00 94.75 119 LYS A N 1
ATOM 963 C CA . LYS A 1 119 ? 4.735 -2.470 17.508 1.00 94.75 119 LYS A CA 1
ATOM 964 C C . LYS A 1 119 ? 4.742 -1.524 18.713 1.00 94.75 119 LYS A C 1
ATOM 966 O O . LYS A 1 119 ? 4.309 -1.907 19.793 1.00 94.75 119 LYS A O 1
ATOM 971 N N . ALA A 1 120 ? 5.295 -0.323 18.558 1.00 94.00 120 ALA A N 1
ATOM 972 C CA . ALA A 1 120 ? 5.285 0.710 19.590 1.00 94.00 120 ALA A CA 1
ATOM 973 C C . ALA A 1 120 ? 4.004 1.566 19.569 1.00 94.00 120 ALA A C 1
ATOM 975 O O . ALA A 1 120 ? 3.851 2.454 20.415 1.00 94.00 120 ALA A O 1
ATOM 976 N N . LEU A 1 121 ? 3.089 1.326 18.622 1.00 92.12 121 LEU A N 1
ATOM 977 C CA . LEU A 1 121 ? 1.798 1.995 18.535 1.00 92.12 121 LEU A CA 1
ATOM 978 C C . LEU A 1 121 ? 0.869 1.472 19.642 1.00 92.12 121 LEU A C 1
ATOM 980 O O . LEU A 1 121 ? 0.010 0.636 19.418 1.00 92.12 121 LEU A O 1
ATOM 984 N N . ASN A 1 122 ? 1.034 1.979 20.865 1.00 86.62 122 ASN A N 1
ATOM 985 C CA . ASN A 1 122 ? 0.229 1.537 22.013 1.00 86.62 122 ASN A CA 1
ATOM 986 C C . ASN A 1 122 ? -1.273 1.827 21.851 1.00 86.62 122 ASN A C 1
ATOM 988 O O . ASN A 1 122 ? -2.106 1.145 22.438 1.00 86.62 122 ASN A O 1
ATOM 992 N N . THR A 1 123 ? -1.619 2.909 21.149 1.00 93.50 123 THR A N 1
ATOM 993 C CA . THR A 1 123 ? -3.005 3.324 20.905 1.00 93.50 123 THR A CA 1
ATOM 994 C C . THR A 1 123 ? -3.079 4.050 19.575 1.00 93.50 123 THR A C 1
ATOM 996 O O . THR A 1 123 ? -2.368 5.039 19.367 1.00 93.50 123 THR A O 1
ATOM 999 N N . ALA A 1 124 ? -3.958 3.599 18.685 1.00 96.00 124 ALA A N 1
ATOM 1000 C CA . ALA A 1 124 ? -4.118 4.168 17.349 1.00 96.00 124 ALA A CA 1
ATOM 1001 C C . ALA A 1 124 ? -5.006 5.430 17.339 1.00 96.00 124 ALA A C 1
ATOM 1003 O O . ALA A 1 124 ? -5.996 5.500 16.610 1.00 96.00 124 ALA A O 1
ATOM 1004 N N . SER A 1 125 ? -4.652 6.436 18.148 1.00 96.81 125 SER A N 1
ATOM 1005 C CA . SER A 1 125 ? -5.285 7.764 18.110 1.00 96.81 125 SER A CA 1
ATOM 1006 C C . SER A 1 125 ? -4.927 8.520 16.825 1.00 96.81 125 SER A C 1
ATOM 1008 O O . SER A 1 125 ? -3.874 8.249 16.241 1.00 96.81 125 SER A O 1
ATOM 1010 N N . PRO A 1 126 ? -5.732 9.501 16.377 1.00 96.94 126 PRO A N 1
ATOM 1011 C CA . PRO A 1 126 ? -5.441 10.301 15.188 1.00 96.94 126 PRO A CA 1
ATOM 1012 C C . PRO A 1 126 ? -4.029 10.901 15.205 1.00 96.94 126 PRO A C 1
ATOM 1014 O O . PRO A 1 126 ? -3.304 10.819 14.214 1.00 96.94 126 PRO A O 1
ATOM 1017 N N . SER A 1 127 ? -3.593 11.444 16.345 1.00 96.88 127 SER A N 1
ATOM 1018 C CA . SER A 1 127 ? -2.251 12.017 16.501 1.00 96.88 127 SER A CA 1
ATOM 1019 C C . SER A 1 127 ? -1.145 10.962 16.397 1.00 96.88 127 SER A C 1
ATOM 1021 O O . SER A 1 127 ? -0.151 11.182 15.700 1.00 96.88 127 SER A O 1
ATOM 1023 N N . ASN A 1 128 ? -1.323 9.797 17.025 1.00 97.81 128 ASN A N 1
ATOM 1024 C CA . ASN A 1 128 ? -0.367 8.693 16.951 1.00 97.81 128 ASN A CA 1
ATOM 1025 C C . ASN A 1 128 ? -0.291 8.102 15.542 1.00 97.81 128 ASN A C 1
ATOM 1027 O O . ASN A 1 128 ? 0.806 7.838 15.056 1.00 97.81 128 ASN A O 1
ATOM 1031 N N . ILE A 1 129 ? -1.430 7.969 14.860 1.00 98.00 129 ILE A N 1
ATOM 1032 C CA . ILE A 1 129 ? -1.512 7.538 13.464 1.00 98.00 129 ILE A CA 1
ATOM 1033 C C . ILE A 1 129 ? -0.743 8.519 12.570 1.00 98.00 129 ILE A C 1
ATOM 1035 O O . ILE A 1 129 ? 0.136 8.102 11.816 1.00 98.00 129 ILE A O 1
ATOM 1039 N N . ILE A 1 130 ? -1.014 9.826 12.669 1.00 97.88 130 ILE A N 1
ATOM 1040 C CA . ILE A 1 130 ? -0.302 10.849 11.886 1.00 97.88 130 ILE A CA 1
ATOM 1041 C C . ILE A 1 130 ? 1.209 10.741 12.108 1.00 97.88 130 ILE A C 1
ATOM 1043 O O . ILE A 1 130 ? 1.972 10.721 11.141 1.00 97.88 130 ILE A O 1
ATOM 1047 N N . ASN A 1 131 ? 1.645 10.631 13.365 1.00 97.62 131 ASN A N 1
ATOM 1048 C CA . ASN A 1 131 ? 3.060 10.511 13.703 1.00 97.62 131 ASN A CA 1
ATOM 1049 C C . ASN A 1 131 ? 3.683 9.230 13.136 1.00 97.62 131 ASN A C 1
ATOM 1051 O O . ASN A 1 131 ? 4.760 9.297 12.546 1.00 97.62 131 ASN A O 1
ATOM 1055 N N . LEU A 1 132 ? 2.996 8.091 13.253 1.00 98.12 132 LEU A N 1
ATOM 1056 C CA . LEU A 1 132 ? 3.452 6.806 12.731 1.00 98.12 132 LEU A CA 1
ATOM 1057 C C . LEU A 1 132 ? 3.685 6.869 11.217 1.00 98.12 132 LEU A C 1
ATOM 1059 O O . LEU A 1 132 ? 4.774 6.552 10.741 1.00 98.12 132 LEU A O 1
ATOM 1063 N N . TYR A 1 133 ? 2.688 7.314 10.450 1.00 98.12 133 TYR A N 1
ATOM 1064 C CA . TYR A 1 133 ? 2.789 7.372 8.989 1.00 98.12 133 TYR A CA 1
ATOM 1065 C C . TYR A 1 133 ? 3.764 8.446 8.501 1.00 98.12 133 TYR A C 1
ATOM 1067 O O . TYR A 1 133 ? 4.442 8.251 7.488 1.00 98.12 133 TYR A O 1
ATOM 1075 N N . LYS A 1 134 ? 3.896 9.552 9.235 1.00 97.75 134 LYS A N 1
ATOM 1076 C CA . LYS A 1 134 ? 4.918 10.564 8.971 1.00 97.75 134 LYS A CA 1
ATOM 1077 C C . LYS A 1 134 ? 6.323 10.010 9.179 1.00 97.75 134 LYS A C 1
ATOM 1079 O O . LYS A 1 134 ? 7.182 10.226 8.328 1.00 97.75 134 LYS A O 1
ATOM 1084 N N . ASP A 1 135 ? 6.552 9.298 10.276 1.00 96.69 135 ASP A N 1
ATOM 1085 C CA . ASP A 1 135 ? 7.870 8.767 10.620 1.00 96.69 135 ASP A CA 1
ATOM 1086 C C . ASP A 1 135 ? 8.267 7.580 9.732 1.00 96.69 135 ASP A C 1
ATOM 1088 O O . ASP A 1 135 ? 9.430 7.478 9.343 1.00 96.69 135 ASP A O 1
ATOM 1092 N N . ILE A 1 136 ? 7.316 6.708 9.377 1.00 97.44 136 ILE A N 1
ATOM 1093 C CA . ILE A 1 136 ? 7.581 5.514 8.562 1.00 97.44 136 ILE A CA 1
ATOM 1094 C C . ILE A 1 136 ? 7.563 5.833 7.069 1.00 97.44 136 ILE A C 1
ATOM 1096 O O . ILE A 1 136 ? 8.459 5.386 6.365 1.00 97.44 136 ILE A O 1
ATOM 1100 N N . LEU A 1 137 ? 6.566 6.558 6.557 1.00 97.25 137 LEU A N 1
ATOM 1101 C CA . LEU A 1 137 ? 6.358 6.743 5.110 1.00 97.25 137 LEU A CA 1
ATOM 1102 C C . LEU A 1 137 ? 6.624 8.176 4.632 1.00 97.25 137 LEU A C 1
ATOM 1104 O O . LEU A 1 137 ? 6.672 8.422 3.429 1.00 97.25 137 LEU A O 1
ATOM 1108 N N . GLY A 1 138 ? 6.802 9.135 5.544 1.00 96.88 138 GLY A N 1
ATOM 1109 C CA . GLY A 1 138 ? 6.977 10.548 5.195 1.00 96.88 138 GLY A CA 1
ATOM 1110 C C . GLY A 1 138 ? 5.666 11.271 4.880 1.00 96.88 138 GLY A C 1
ATOM 1111 O O . GLY A 1 138 ? 5.699 12.421 4.436 1.00 96.88 138 GLY A O 1
ATOM 1112 N N . ILE A 1 139 ? 4.518 10.631 5.118 1.00 97.38 139 ILE A N 1
ATOM 1113 C CA . ILE A 1 139 ? 3.197 11.198 4.843 1.00 97.38 139 ILE A CA 1
ATOM 1114 C C . ILE A 1 139 ? 2.823 12.156 5.975 1.00 97.38 139 ILE A C 1
ATOM 1116 O O . ILE A 1 139 ? 2.639 11.746 7.116 1.00 97.38 139 ILE A O 1
ATOM 1120 N N . ARG A 1 140 ? 2.719 13.454 5.668 1.00 95.62 140 ARG A N 1
ATOM 1121 C CA . ARG A 1 140 ? 2.585 14.503 6.695 1.00 95.62 140 ARG A CA 1
ATOM 1122 C C . ARG A 1 140 ? 1.303 14.406 7.511 1.00 95.62 140 ARG A C 1
ATOM 1124 O O . ARG A 1 140 ? 1.349 14.661 8.710 1.00 95.62 140 ARG A O 1
ATOM 1131 N N . ASN A 1 141 ? 0.181 14.115 6.857 1.00 96.44 141 ASN A N 1
ATOM 1132 C CA . ASN A 1 141 ? -1.115 14.012 7.512 1.00 96.44 141 ASN A CA 1
ATOM 1133 C C . ASN A 1 141 ? -2.034 13.054 6.745 1.00 96.44 141 ASN A C 1
ATOM 1135 O O . ASN A 1 141 ? -2.567 13.400 5.690 1.00 96.44 141 ASN A O 1
ATOM 1139 N N . VAL A 1 142 ? -2.244 11.864 7.308 1.00 96.56 142 VAL A N 1
ATOM 1140 C CA . VAL A 1 142 ? -3.123 10.838 6.728 1.00 96.56 142 VAL A CA 1
ATOM 1141 C C . VAL A 1 142 ? -4.615 11.069 6.981 1.00 96.56 142 VAL A C 1
ATOM 1143 O O . VAL A 1 142 ? -5.445 10.355 6.428 1.00 96.56 142 VAL A O 1
ATOM 1146 N N . THR A 1 143 ? -4.966 12.082 7.778 1.00 96.06 143 THR A N 1
ATOM 1147 C CA . THR A 1 143 ? -6.362 12.437 8.084 1.00 96.06 143 THR A CA 1
ATOM 1148 C C . THR A 1 143 ? -6.952 13.471 7.125 1.00 96.06 143 THR A C 1
ATOM 1150 O O . THR A 1 143 ? -8.143 13.744 7.188 1.00 96.06 143 THR A O 1
ATOM 1153 N N . THR A 1 144 ? -6.145 14.033 6.216 1.00 91.94 144 THR A N 1
ATOM 1154 C CA . THR A 1 144 ? -6.508 15.183 5.358 1.00 91.94 144 THR A CA 1
ATOM 1155 C C . THR A 1 144 ? -7.805 14.988 4.564 1.00 91.94 144 THR A C 1
ATOM 1157 O O . THR A 1 144 ? -8.525 15.947 4.324 1.00 91.94 144 THR A O 1
ATOM 1160 N N . ASN A 1 145 ? -8.130 13.750 4.187 1.00 89.44 145 ASN A N 1
ATOM 1161 C CA . ASN A 1 145 ? -9.320 13.431 3.391 1.00 89.44 145 ASN A CA 1
ATOM 1162 C C . ASN A 1 145 ? -10.365 12.628 4.177 1.00 89.44 145 ASN A C 1
ATOM 1164 O O . ASN A 1 145 ? -11.161 11.892 3.595 1.00 89.44 145 ASN A O 1
ATOM 1168 N N . TRP A 1 146 ? -10.351 12.711 5.507 1.00 93.94 146 TRP A N 1
ATOM 1169 C CA . TRP A 1 146 ? -11.367 12.062 6.327 1.00 93.94 146 TRP A CA 1
ATOM 1170 C C . TRP A 1 146 ? -12.678 12.838 6.222 1.00 93.94 146 TRP A C 1
ATOM 1172 O O . TRP A 1 146 ? -12.891 13.827 6.907 1.00 93.94 146 TRP A O 1
ATOM 1182 N N . ALA A 1 147 ? -13.563 12.395 5.338 1.00 92.56 147 ALA A N 1
ATOM 1183 C CA . ALA A 1 147 ? -14.912 12.927 5.224 1.00 92.56 147 ALA A CA 1
ATOM 1184 C C . ALA A 1 147 ? -15.877 11.763 4.995 1.00 92.56 147 ALA A C 1
ATOM 1186 O O . ALA A 1 147 ? -16.057 11.301 3.870 1.00 92.56 147 ALA A O 1
ATOM 1187 N N . VAL A 1 148 ? -16.455 11.242 6.080 1.00 93.25 148 VAL A N 1
ATOM 1188 C CA . VAL A 1 148 ? -17.304 10.041 6.051 1.00 93.25 148 VAL A CA 1
ATOM 1189 C C . VAL A 1 148 ? -18.662 10.316 6.687 1.00 93.25 148 VAL A C 1
ATOM 1191 O O . VAL A 1 148 ? -18.758 10.969 7.724 1.00 93.25 148 VAL A O 1
ATOM 1194 N N . GLY A 1 149 ? -19.739 9.852 6.046 1.00 88.31 149 GLY A N 1
ATOM 1195 C CA . GLY A 1 149 ? -21.106 10.017 6.559 1.00 88.31 149 GLY A CA 1
ATOM 1196 C C . GLY A 1 149 ? -21.517 11.478 6.791 1.00 88.31 149 GLY A C 1
ATOM 1197 O O . GLY A 1 149 ? -22.178 11.777 7.781 1.00 88.31 149 GLY A O 1
ATOM 1198 N N . GLY A 1 150 ? -21.058 12.403 5.938 1.00 90.81 150 GLY A N 1
ATOM 1199 C CA . GLY A 1 150 ? -21.324 13.843 6.075 1.00 90.81 150 GLY A CA 1
ATOM 1200 C C . GLY A 1 150 ? -20.576 14.536 7.225 1.00 90.81 150 GLY A C 1
ATOM 1201 O O . GLY A 1 150 ? -20.797 15.723 7.465 1.00 90.81 150 GLY A O 1
ATOM 1202 N N . LYS A 1 151 ? -19.691 13.828 7.941 1.00 94.38 151 LYS A N 1
ATOM 1203 C CA . LYS A 1 151 ? -18.811 14.406 8.965 1.00 94.38 151 LYS A CA 1
ATOM 1204 C C . LYS A 1 151 ? -17.600 15.068 8.287 1.00 94.38 151 LYS A C 1
ATOM 1206 O O . LYS A 1 151 ? -17.060 14.529 7.323 1.00 94.38 151 LYS A O 1
ATOM 1211 N N . THR A 1 152 ? -17.183 16.235 8.786 1.00 96.31 152 THR A N 1
ATOM 1212 C CA . THR A 1 152 ? -15.937 16.899 8.356 1.00 96.31 152 THR A CA 1
ATOM 1213 C C . THR A 1 152 ? -14.716 16.166 8.918 1.00 96.31 152 THR A C 1
ATOM 1215 O O . THR A 1 152 ? -14.867 15.294 9.778 1.00 96.31 152 THR A O 1
ATOM 1218 N N . GLN A 1 153 ? -13.512 16.536 8.476 1.00 96.38 153 GLN A N 1
ATOM 1219 C CA . GLN A 1 153 ? -12.261 15.977 8.998 1.00 96.38 153 GLN A CA 1
ATOM 1220 C C . GLN A 1 153 ? -12.169 16.103 10.517 1.00 96.38 153 GLN A C 1
ATOM 1222 O O . GLN A 1 153 ? -11.889 15.120 11.198 1.00 96.38 153 GLN A O 1
ATOM 1227 N N . GLU A 1 154 ? -12.465 17.284 11.050 1.00 96.88 154 GLU A N 1
ATOM 1228 C CA . GLU A 1 154 ? -12.407 17.579 12.481 1.00 96.88 154 GLU A CA 1
ATOM 1229 C C . GLU A 1 154 ? -13.376 16.681 13.249 1.00 96.88 154 GLU A C 1
ATOM 1231 O O . GLU A 1 154 ? -12.983 16.017 14.203 1.00 96.88 154 GLU A O 1
ATOM 1236 N N . LYS A 1 155 ? -14.613 16.552 12.756 1.00 97.56 155 LYS A N 1
ATOM 1237 C CA . LYS A 1 155 ? -15.620 15.675 13.365 1.00 97.56 155 LYS A CA 1
ATOM 1238 C C . LYS A 1 155 ? -15.239 14.199 13.291 1.00 97.56 155 LYS A C 1
ATOM 1240 O O . LYS A 1 155 ? -15.584 13.442 14.191 1.00 97.56 155 LYS A O 1
ATOM 1245 N N . CYS A 1 156 ? -14.558 13.763 12.231 1.00 97.81 156 CYS A N 1
ATOM 1246 C CA . CYS A 1 156 ? -14.059 12.391 12.141 1.00 97.81 156 CYS A CA 1
ATOM 1247 C C . CYS A 1 156 ? -12.944 12.140 13.164 1.00 97.81 156 CYS A C 1
ATOM 1249 O O . CYS A 1 156 ? -12.938 11.098 13.813 1.00 97.81 156 CYS A O 1
ATOM 1251 N N . ILE A 1 157 ? -12.027 13.095 13.327 1.00 97.56 157 ILE A N 1
ATOM 1252 C CA . ILE A 1 157 ? -10.960 13.035 14.334 1.00 97.56 157 ILE A CA 1
ATOM 1253 C C . ILE A 1 157 ? -11.567 12.962 15.739 1.00 97.56 157 ILE A C 1
ATOM 1255 O O . ILE A 1 157 ? -11.252 12.035 16.480 1.00 97.56 157 ILE A O 1
ATOM 1259 N N . GLU A 1 158 ? -12.493 13.868 16.065 1.00 97.69 158 GLU A N 1
ATOM 1260 C CA . GLU A 1 158 ? -13.200 13.893 17.351 1.00 97.69 158 GLU A CA 1
ATOM 1261 C C . GLU A 1 158 ? -13.948 12.582 17.622 1.00 97.69 158 GLU A C 1
ATOM 1263 O O . GLU A 1 158 ? -13.875 12.041 18.722 1.00 97.69 158 GLU A O 1
ATOM 1268 N N . PHE A 1 159 ? -14.639 12.036 16.617 1.00 97.62 159 PHE A N 1
ATOM 1269 C CA . PHE A 1 159 ? -15.387 10.787 16.762 1.00 97.62 159 PHE A CA 1
ATOM 1270 C C . PHE A 1 159 ? -14.466 9.580 17.000 1.00 97.62 159 PHE A C 1
ATOM 1272 O O . PHE A 1 159 ? -14.791 8.703 17.804 1.00 97.62 159 PHE A O 1
ATOM 1279 N N . LEU A 1 160 ? -13.312 9.522 16.324 1.00 98.06 160 LEU A N 1
ATOM 1280 C CA . LEU A 1 160 ? -12.326 8.464 16.551 1.00 98.06 160 LEU A CA 1
ATOM 1281 C C . LEU A 1 160 ? -11.686 8.584 17.940 1.00 98.06 160 LEU A C 1
ATOM 1283 O O . LEU A 1 160 ? -11.569 7.577 18.639 1.00 98.06 160 LEU A O 1
ATOM 1287 N N . ASP A 1 161 ? -11.315 9.795 18.359 1.00 97.38 161 ASP A N 1
ATOM 1288 C CA . ASP A 1 161 ? -10.792 10.040 19.707 1.00 97.38 161 ASP A CA 1
ATOM 1289 C C . ASP A 1 161 ? -11.814 9.656 20.781 1.00 97.38 161 ASP A C 1
ATOM 1291 O O . ASP A 1 161 ? -11.470 8.980 21.752 1.00 97.38 161 ASP A O 1
ATOM 1295 N N . ASP A 1 162 ? -13.087 10.006 20.588 1.00 96.75 162 ASP A N 1
ATOM 1296 C CA . ASP A 1 162 ? -14.161 9.604 21.492 1.00 96.75 162 ASP A CA 1
ATOM 1297 C C . ASP A 1 162 ? -14.280 8.078 21.616 1.00 96.75 162 ASP A C 1
ATOM 1299 O O . ASP A 1 162 ? -14.407 7.547 22.723 1.00 96.75 162 ASP A O 1
ATOM 1303 N N . LEU A 1 163 ? -14.199 7.359 20.494 1.00 97.19 163 LEU A N 1
ATOM 1304 C CA . LEU A 1 163 ? -14.255 5.899 20.472 1.00 97.19 163 LEU A CA 1
ATOM 1305 C C . LEU A 1 163 ? -13.074 5.259 21.217 1.00 97.19 163 LEU A C 1
ATOM 1307 O O . LEU A 1 163 ? -13.255 4.302 21.975 1.00 97.19 163 LEU A O 1
ATOM 1311 N N . ILE A 1 164 ? -11.872 5.795 21.033 1.00 97.19 164 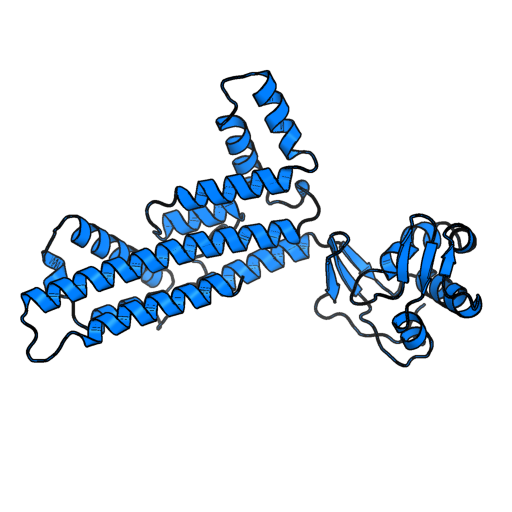ILE A N 1
ATOM 1312 C CA . ILE A 1 164 ? -10.665 5.314 21.712 1.00 97.19 164 ILE A CA 1
ATOM 1313 C C . ILE A 1 164 ? -10.748 5.590 23.217 1.00 97.19 164 ILE A C 1
ATOM 1315 O O . ILE A 1 164 ? -10.457 4.703 24.025 1.00 97.19 164 ILE A O 1
ATOM 1319 N N . ASN A 1 165 ? -11.218 6.777 23.603 1.00 95.62 165 ASN A N 1
ATOM 1320 C CA . ASN A 1 165 ? -11.449 7.135 25.001 1.00 95.62 165 ASN A CA 1
ATOM 1321 C C . ASN A 1 165 ? -12.520 6.246 25.642 1.00 95.62 165 ASN A C 1
ATOM 1323 O O . ASN A 1 165 ? -12.336 5.774 26.760 1.00 95.62 165 ASN A O 1
ATOM 1327 N N . LEU A 1 166 ? -13.594 5.926 24.916 1.00 96.19 166 LEU A N 1
ATOM 1328 C CA . LEU A 1 166 ? -14.613 4.985 25.377 1.00 96.19 166 LEU A CA 1
ATOM 1329 C C . LEU A 1 166 ? -14.016 3.595 25.654 1.00 96.19 166 LEU A C 1
ATOM 1331 O O . LEU A 1 166 ? -14.308 2.995 26.689 1.00 96.19 166 LEU A O 1
ATOM 1335 N N . ARG A 1 167 ? -13.140 3.083 24.778 1.00 95.62 167 ARG A N 1
ATOM 1336 C CA . ARG A 1 167 ? -12.409 1.827 25.030 1.00 95.62 167 ARG A CA 1
ATOM 1337 C C . ARG A 1 167 ? -11.502 1.935 26.254 1.00 95.62 167 ARG A C 1
ATOM 1339 O O . ARG A 1 167 ? -11.413 0.978 27.024 1.00 95.62 167 ARG A O 1
ATOM 1346 N N . HIS A 1 168 ? -10.818 3.062 26.438 1.00 94.25 168 HIS A N 1
ATOM 1347 C CA . HIS A 1 168 ? -9.983 3.307 27.615 1.00 94.25 168 HIS A CA 1
ATOM 1348 C C . HIS A 1 168 ? -10.817 3.285 28.906 1.00 94.25 168 HIS A C 1
ATOM 1350 O O . HIS A 1 168 ? -10.479 2.563 29.843 1.00 94.25 168 HIS A O 1
ATOM 1356 N N . ASP A 1 169 ? -11.952 3.980 28.928 1.00 93.81 169 ASP A N 1
ATOM 1357 C CA . ASP A 1 169 ? -12.875 4.003 30.064 1.00 93.81 169 ASP A CA 1
ATOM 1358 C C . ASP A 1 169 ? -13.404 2.600 30.406 1.00 93.81 169 ASP A C 1
ATOM 1360 O O . ASP A 1 169 ? -13.397 2.209 31.577 1.00 93.81 169 ASP A O 1
ATOM 1364 N N . ILE A 1 170 ? -13.776 1.810 29.389 1.00 93.62 170 ILE A N 1
ATOM 1365 C CA . ILE A 1 170 ? -14.196 0.408 29.553 1.00 93.62 170 ILE A CA 1
ATOM 1366 C C . ILE A 1 170 ? -13.074 -0.432 30.175 1.00 93.62 170 ILE A C 1
ATOM 1368 O O . ILE A 1 170 ? -13.326 -1.176 31.123 1.00 93.62 170 ILE A O 1
ATOM 1372 N N . ALA A 1 171 ? -11.840 -0.306 29.678 1.00 91.19 171 ALA A N 1
ATOM 1373 C CA . ALA A 1 171 ? -10.692 -1.060 30.186 1.00 91.19 171 ALA A CA 1
ATOM 1374 C C . ALA A 1 171 ? -10.357 -0.721 31.651 1.00 91.19 171 ALA A C 1
ATOM 1376 O O . ALA A 1 171 ? -9.880 -1.582 32.387 1.00 91.19 171 ALA A O 1
ATOM 1377 N N . HIS A 1 172 ? -10.647 0.507 32.087 1.00 92.38 172 HIS A N 1
ATOM 1378 C CA . HIS A 1 172 ? -10.475 0.952 33.472 1.00 92.38 172 HIS A CA 1
ATOM 1379 C C . HIS A 1 172 ? -11.719 0.762 34.353 1.00 92.38 172 HIS A C 1
ATOM 1381 O O . HIS A 1 172 ? -11.722 1.187 35.507 1.00 92.38 172 HIS A O 1
ATOM 1387 N N . GLY A 1 173 ? -12.772 0.116 33.845 1.00 87.75 173 GLY A N 1
ATOM 1388 C CA . GLY A 1 173 ? -13.971 -0.205 34.622 1.00 87.75 173 GLY A CA 1
ATOM 1389 C C . GLY A 1 173 ? -14.888 0.986 34.915 1.00 87.75 173 GLY A C 1
ATOM 1390 O O . GLY A 1 173 ? -15.750 0.886 35.792 1.00 87.75 173 GLY A O 1
ATOM 1391 N N . LYS A 1 174 ? -14.746 2.105 34.194 1.00 87.62 174 LYS A N 1
ATOM 1392 C CA . LYS A 1 174 ? -15.674 3.238 34.304 1.00 87.62 174 LYS A CA 1
ATOM 1393 C C . LYS A 1 174 ? -16.989 2.892 33.607 1.00 87.62 174 LYS A C 1
ATOM 1395 O O . LYS A 1 174 ? -17.004 2.487 32.449 1.00 87.62 174 LYS A O 1
ATOM 1400 N N . ASN A 1 175 ? -18.109 3.054 34.313 1.00 77.25 175 ASN A N 1
ATOM 1401 C CA . ASN A 1 175 ? -19.417 2.569 33.852 1.00 77.25 175 ASN A CA 1
ATOM 1402 C C . ASN A 1 175 ? -20.352 3.651 33.292 1.00 77.25 175 ASN A C 1
ATOM 1404 O O . ASN A 1 175 ? -21.405 3.305 32.763 1.00 77.25 175 ASN A O 1
ATOM 1408 N N . GLU A 1 176 ? -19.994 4.929 33.405 1.00 81.62 176 GLU A N 1
ATOM 1409 C CA . GLU A 1 176 ? -20.879 6.070 33.117 1.00 81.62 176 GLU A CA 1
ATOM 1410 C C . GLU A 1 176 ? -21.424 6.030 31.683 1.00 81.62 176 GLU A C 1
ATOM 1412 O O . GLU A 1 176 ? -22.634 6.022 31.471 1.00 81.62 176 GLU A O 1
ATOM 1417 N N . ARG A 1 177 ? -20.527 5.855 30.711 1.00 84.38 177 ARG A N 1
ATOM 1418 C CA . ARG A 1 177 ? -20.835 5.874 29.273 1.00 84.38 177 ARG A CA 1
ATOM 1419 C C . ARG A 1 177 ? -21.452 4.578 28.742 1.00 84.38 177 ARG A C 1
ATOM 1421 O O . ARG A 1 177 ? -21.884 4.497 27.600 1.00 84.38 177 ARG A O 1
ATOM 1428 N N . ILE A 1 178 ? -21.483 3.526 29.557 1.00 82.75 178 ILE A N 1
ATOM 1429 C CA . ILE A 1 178 ? -21.914 2.187 29.126 1.00 82.75 178 ILE A CA 1
ATOM 1430 C C . ILE A 1 178 ? -23.437 2.107 29.048 1.00 82.75 178 ILE A C 1
ATOM 1432 O O . ILE A 1 178 ? -23.977 1.338 28.259 1.00 82.75 178 ILE A O 1
ATOM 1436 N N . ASN A 1 179 ? -24.132 2.918 29.846 1.00 84.69 179 ASN A N 1
ATOM 1437 C CA . ASN A 1 179 ? -25.590 3.005 29.803 1.00 84.69 179 ASN A CA 1
ATOM 1438 C C . ASN A 1 179 ? -26.104 3.686 28.523 1.00 84.69 179 ASN A C 1
ATOM 1440 O O . ASN A 1 179 ? -27.276 3.542 28.201 1.00 84.69 179 ASN A O 1
ATOM 1444 N N . GLU A 1 180 ? -25.235 4.394 27.801 1.00 88.88 180 GLU A N 1
ATOM 1445 C CA . GLU A 1 180 ? -25.545 5.052 26.527 1.00 88.88 180 GLU A CA 1
ATOM 1446 C C . GLU A 1 180 ? -25.340 4.114 25.325 1.00 88.88 180 GLU A C 1
ATOM 1448 O O . GLU A 1 180 ? -25.674 4.465 24.195 1.00 88.88 180 GLU A O 1
ATOM 1453 N N . LEU A 1 181 ? -24.784 2.915 25.546 1.00 94.50 181 LEU A N 1
ATOM 1454 C CA . LEU A 1 181 ? -24.542 1.952 24.479 1.00 94.50 181 LEU A CA 1
ATOM 1455 C C . LEU A 1 181 ? -25.822 1.215 24.091 1.00 94.50 181 LEU A C 1
ATOM 1457 O O . LEU A 1 181 ? -26.553 0.689 24.928 1.00 94.50 181 LEU A O 1
ATOM 1461 N N . SER A 1 182 ? -26.028 1.116 22.784 1.00 95.56 182 SER A N 1
ATOM 1462 C CA . SER A 1 182 ? -27.046 0.292 22.149 1.00 95.56 182 SER A CA 1
ATOM 1463 C C . SER A 1 182 ? -26.442 -0.442 20.951 1.00 95.56 182 SER A C 1
ATOM 1465 O O . SER A 1 182 ? -25.332 -0.133 20.505 1.00 95.56 182 SER A O 1
ATOM 1467 N N . ILE A 1 183 ? -27.188 -1.401 20.398 1.00 96.19 183 ILE A N 1
ATOM 1468 C CA . ILE A 1 183 ? -26.809 -2.088 19.155 1.00 96.19 183 ILE A CA 1
ATOM 1469 C C . ILE A 1 183 ? -26.563 -1.070 18.031 1.00 96.19 183 ILE A C 1
ATOM 1471 O O . ILE A 1 183 ? -25.567 -1.182 17.318 1.00 96.19 183 ILE A O 1
ATOM 1475 N N . ASP A 1 184 ? -27.424 -0.060 17.907 1.00 96.88 184 ASP A N 1
ATOM 1476 C CA . ASP A 1 184 ? -27.324 0.951 16.850 1.00 96.88 184 ASP A CA 1
ATOM 1477 C C . ASP A 1 184 ? -26.096 1.848 17.026 1.00 96.88 184 ASP A C 1
ATOM 1479 O O . ASP A 1 184 ? -25.397 2.123 16.055 1.00 96.88 184 ASP A O 1
ATOM 1483 N N . VAL A 1 185 ? -25.760 2.224 18.265 1.00 96.69 185 VAL A N 1
ATOM 1484 C CA . VAL A 1 185 ? -24.548 3.008 18.562 1.00 96.69 185 VAL A CA 1
ATOM 1485 C C . VAL A 1 185 ? -23.279 2.227 18.210 1.00 96.69 185 VAL A C 1
ATOM 1487 O O . VAL A 1 185 ? -22.326 2.790 17.669 1.00 96.69 185 VAL A O 1
ATOM 1490 N N . ILE A 1 186 ? -23.240 0.924 18.501 1.00 97.50 186 ILE A N 1
ATOM 1491 C CA . ILE A 1 186 ? -22.083 0.081 18.161 1.00 97.50 186 ILE A CA 1
ATOM 1492 C C . ILE A 1 186 ? -21.975 -0.098 16.645 1.00 97.50 186 ILE A C 1
ATOM 1494 O O . ILE A 1 186 ? -20.869 -0.016 16.111 1.00 97.50 186 ILE A O 1
ATOM 1498 N N . ARG A 1 187 ? -23.102 -0.286 15.947 1.00 97.69 187 ARG A N 1
ATOM 1499 C CA . ARG A 1 187 ? -23.139 -0.334 14.479 1.00 97.69 187 ARG A CA 1
ATOM 1500 C C . ARG A 1 187 ? -22.649 0.966 13.858 1.00 97.69 187 ARG A C 1
ATOM 1502 O O . ARG A 1 187 ? -21.777 0.906 13.004 1.00 97.69 187 ARG A O 1
ATOM 1509 N N . GLU A 1 188 ? -23.097 2.122 14.347 1.00 97.06 188 GLU A N 1
ATOM 1510 C CA . GLU A 1 188 ? -22.603 3.417 13.862 1.00 97.06 188 GLU A CA 1
ATOM 1511 C C . GLU A 1 188 ? -21.078 3.525 14.018 1.00 97.06 188 GLU A C 1
ATOM 1513 O O . GLU A 1 188 ? -20.381 3.956 13.099 1.00 97.06 188 GLU A O 1
ATOM 1518 N N . LYS A 1 189 ? -20.537 3.103 15.168 1.00 97.69 189 LYS A N 1
ATOM 1519 C CA . LYS A 1 189 ? -19.089 3.110 15.428 1.00 97.69 189 LYS A CA 1
ATOM 1520 C C . LYS A 1 189 ? -18.335 2.148 14.502 1.00 97.69 189 LYS A C 1
ATOM 1522 O O . LYS A 1 189 ? -17.270 2.510 14.001 1.00 97.69 189 LYS A O 1
ATOM 1527 N N . ALA A 1 190 ? -18.883 0.962 14.244 1.00 98.12 190 ALA A N 1
ATOM 1528 C CA . ALA A 1 190 ? -18.323 -0.005 13.303 1.00 98.12 190 ALA A CA 1
ATOM 1529 C C . ALA A 1 190 ? -18.340 0.522 11.858 1.00 98.12 190 ALA A C 1
ATOM 1531 O O . ALA A 1 190 ? -17.309 0.500 11.188 1.00 98.12 190 ALA A O 1
ATOM 1532 N N . ASP A 1 191 ? -19.468 1.071 11.407 1.00 97.31 191 ASP A N 1
ATOM 1533 C CA . ASP A 1 191 ? -19.628 1.661 10.075 1.00 97.31 191 ASP A CA 1
ATOM 1534 C C . ASP A 1 191 ? -18.688 2.854 9.879 1.00 97.31 191 ASP A C 1
ATOM 1536 O O . ASP A 1 191 ? -18.073 3.017 8.823 1.00 97.31 191 ASP A O 1
ATOM 1540 N N . PHE A 1 192 ? -18.534 3.690 10.907 1.00 97.94 192 PHE A N 1
ATOM 1541 C CA . PHE A 1 192 ? -17.574 4.786 10.906 1.00 97.94 192 PHE A CA 1
ATOM 1542 C C . PHE A 1 192 ? -16.140 4.280 10.695 1.00 97.94 192 PHE A C 1
ATOM 1544 O O . PHE A 1 192 ? -15.456 4.754 9.783 1.00 97.94 192 PHE A O 1
ATOM 1551 N N . LEU A 1 193 ? -15.702 3.298 11.491 1.00 97.94 193 LEU A N 1
ATOM 1552 C CA . LEU A 1 193 ? -14.368 2.710 11.364 1.00 97.94 193 LEU A CA 1
ATOM 1553 C C . LEU A 1 193 ? -14.160 2.033 10.001 1.00 97.94 193 LEU A C 1
ATOM 1555 O O . LEU A 1 193 ? -13.101 2.172 9.390 1.00 97.94 193 LEU A O 1
ATOM 1559 N N . ASN A 1 194 ? -15.180 1.350 9.487 1.00 97.44 194 ASN A N 1
ATOM 1560 C CA . ASN A 1 194 ? -15.152 0.746 8.163 1.00 97.44 194 ASN A CA 1
ATOM 1561 C C . ASN A 1 194 ? -14.903 1.805 7.077 1.00 97.44 194 ASN A C 1
ATOM 1563 O O . ASN A 1 194 ? -13.940 1.718 6.317 1.00 97.44 194 ASN A O 1
ATOM 1567 N N . ASN A 1 195 ? -15.705 2.870 7.064 1.00 96.94 195 ASN A N 1
ATOM 1568 C CA . ASN A 1 195 ? -15.583 3.936 6.072 1.00 96.94 195 ASN A CA 1
ATOM 1569 C C . ASN A 1 195 ? -14.237 4.668 6.158 1.00 96.94 195 ASN A C 1
ATOM 1571 O O . ASN A 1 195 ? -13.608 4.936 5.132 1.00 96.94 195 ASN A O 1
ATOM 1575 N N . ILE A 1 196 ? -13.761 4.973 7.368 1.00 97.31 196 ILE A N 1
ATOM 1576 C CA . ILE A 1 196 ? -12.491 5.686 7.533 1.00 97.31 196 ILE A CA 1
ATOM 1577 C C . ILE A 1 196 ? -11.287 4.810 7.165 1.00 97.31 196 ILE A C 1
ATOM 1579 O O . ILE A 1 196 ? -10.306 5.327 6.629 1.00 97.31 196 ILE A O 1
ATOM 1583 N N . SER A 1 197 ? -11.375 3.490 7.370 1.00 97.12 197 SER A N 1
ATOM 1584 C CA . SER A 1 197 ? -10.342 2.539 6.946 1.00 97.12 197 SER A CA 1
ATOM 1585 C C . SER A 1 197 ? -10.176 2.513 5.425 1.00 97.12 197 SER A C 1
ATOM 1587 O O . SER A 1 197 ? -9.047 2.533 4.934 1.00 97.12 197 SER A O 1
ATOM 1589 N N . ILE A 1 198 ? -11.281 2.583 4.673 1.00 96.25 198 ILE A N 1
ATOM 1590 C CA . ILE A 1 198 ? -11.272 2.654 3.207 1.00 96.25 198 ILE A CA 1
ATOM 1591 C C . ILE A 1 198 ? -10.603 3.954 2.749 1.00 96.25 198 ILE A C 1
ATOM 1593 O O . ILE A 1 198 ? -9.689 3.914 1.922 1.00 96.25 198 ILE A O 1
ATOM 1597 N N . CYS A 1 199 ? -11.005 5.096 3.319 1.00 95.88 199 CYS A N 1
ATOM 1598 C CA . CYS A 1 199 ? -10.408 6.397 3.004 1.00 95.88 199 CYS A CA 1
ATOM 1599 C C . CYS A 1 199 ? -8.901 6.413 3.291 1.00 95.88 199 CYS A C 1
ATOM 1601 O O . CYS A 1 199 ? -8.108 6.845 2.451 1.00 95.88 199 CYS A O 1
ATOM 1603 N N . LEU A 1 200 ? -8.495 5.913 4.462 1.00 97.00 200 LEU A N 1
ATOM 1604 C CA . LEU A 1 200 ? -7.093 5.852 4.861 1.00 97.00 200 LEU A CA 1
ATOM 1605 C C . LEU A 1 200 ? -6.285 4.928 3.944 1.00 97.00 200 LEU A C 1
ATOM 1607 O O . LEU A 1 200 ? -5.215 5.317 3.477 1.00 97.00 200 LEU A O 1
ATOM 1611 N N . TYR A 1 201 ? -6.801 3.732 3.652 1.00 97.00 201 TYR A N 1
ATOM 1612 C CA . TYR A 1 201 ? -6.167 2.775 2.750 1.00 97.00 201 TYR A CA 1
ATOM 1613 C C . TYR A 1 201 ? -5.920 3.391 1.369 1.00 97.00 201 TYR A C 1
ATOM 1615 O O . TYR A 1 201 ? -4.797 3.350 0.864 1.00 97.00 201 TYR A O 1
ATOM 1623 N N . GLN A 1 202 ? -6.949 3.999 0.772 1.00 96.00 202 GLN A N 1
ATOM 1624 C CA . GLN A 1 202 ? -6.849 4.631 -0.544 1.00 96.00 202 GLN A CA 1
ATOM 1625 C C . GLN A 1 202 ? -5.842 5.781 -0.538 1.00 96.00 202 GLN A C 1
ATOM 1627 O O . GLN A 1 202 ? -5.013 5.876 -1.441 1.00 96.00 202 GLN A O 1
ATOM 1632 N N . PHE A 1 203 ? -5.875 6.627 0.493 1.00 96.94 203 PHE A N 1
ATOM 1633 C CA . PHE A 1 203 ? -4.949 7.745 0.623 1.00 96.94 203 PHE A CA 1
ATOM 1634 C C . PHE A 1 203 ? -3.494 7.278 0.741 1.00 96.94 203 PHE A C 1
ATOM 1636 O O . PHE A 1 203 ? -2.645 7.715 -0.032 1.00 96.94 203 PHE A O 1
ATOM 1643 N N . VAL A 1 204 ? -3.204 6.350 1.659 1.00 97.12 204 VAL A N 1
ATOM 1644 C CA . VAL A 1 204 ? -1.845 5.821 1.864 1.00 97.12 204 VAL A CA 1
ATOM 1645 C C . VAL A 1 204 ? -1.338 5.114 0.608 1.00 97.12 204 VAL A C 1
ATOM 1647 O O . VAL A 1 204 ? -0.184 5.306 0.218 1.00 97.12 204 VAL A O 1
ATOM 1650 N N . LYS A 1 205 ? -2.194 4.339 -0.065 1.00 96.19 205 LYS A N 1
ATOM 1651 C CA . LYS A 1 205 ? -1.855 3.710 -1.343 1.00 96.19 205 LYS A CA 1
ATOM 1652 C C . LYS A 1 205 ? -1.477 4.758 -2.393 1.00 96.19 205 LYS A C 1
ATOM 1654 O O . LYS A 1 205 ? -0.398 4.671 -2.964 1.00 96.19 205 LYS A O 1
ATOM 1659 N N . ASN A 1 206 ? -2.302 5.785 -2.583 1.00 95.62 206 ASN A N 1
ATOM 1660 C CA . ASN A 1 206 ? -2.036 6.837 -3.565 1.00 95.62 206 ASN A CA 1
ATOM 1661 C C . ASN A 1 206 ? -0.736 7.602 -3.265 1.00 95.62 206 ASN A C 1
ATOM 1663 O O . ASN A 1 206 ? 0.047 7.855 -4.177 1.00 95.62 206 ASN A O 1
ATOM 1667 N N . GLU A 1 207 ? -0.476 7.939 -2.000 1.00 96.31 207 GLU A N 1
ATOM 1668 C CA . GLU A 1 207 ? 0.752 8.635 -1.593 1.00 96.31 207 GLU A CA 1
ATOM 1669 C C . GLU A 1 207 ? 2.003 7.768 -1.798 1.00 96.31 207 GLU A C 1
ATOM 1671 O O . GLU A 1 207 ? 3.032 8.249 -2.279 1.00 96.31 207 GLU A O 1
ATOM 1676 N N . THR A 1 208 ? 1.927 6.475 -1.470 1.00 95.62 208 THR A N 1
ATOM 1677 C CA . THR A 1 208 ? 3.049 5.547 -1.678 1.00 95.62 208 THR A CA 1
ATOM 1678 C C . THR A 1 208 ? 3.286 5.241 -3.156 1.00 95.62 208 THR A C 1
ATOM 1680 O O . THR A 1 208 ? 4.443 5.206 -3.580 1.00 95.62 208 THR A O 1
ATOM 1683 N N . ASP A 1 209 ? 2.229 5.120 -3.962 1.00 93.69 209 ASP A N 1
ATOM 1684 C CA . ASP A 1 209 ? 2.309 5.019 -5.422 1.00 93.69 209 ASP A CA 1
ATOM 1685 C C . ASP A 1 209 ? 2.934 6.285 -6.026 1.00 93.69 209 ASP A C 1
ATOM 1687 O O . ASP A 1 209 ? 3.849 6.200 -6.846 1.00 93.69 209 ASP A O 1
ATOM 1691 N N . ALA A 1 210 ? 2.502 7.474 -5.595 1.00 93.31 210 ALA A N 1
ATOM 1692 C CA . ALA A 1 210 ? 3.057 8.746 -6.054 1.00 93.31 210 ALA A CA 1
ATOM 1693 C C . ALA A 1 210 ? 4.547 8.877 -5.701 1.00 93.31 210 ALA A C 1
ATOM 1695 O O . ALA A 1 210 ? 5.353 9.288 -6.543 1.00 93.31 210 ALA A O 1
ATOM 1696 N N . LEU A 1 211 ? 4.933 8.481 -4.484 1.00 92.69 211 LEU A N 1
ATOM 1697 C CA . LEU A 1 211 ? 6.328 8.456 -4.056 1.00 92.69 211 LEU A CA 1
ATOM 1698 C C . LEU A 1 211 ? 7.156 7.481 -4.903 1.00 92.69 211 LEU A C 1
ATOM 1700 O O . LEU A 1 211 ? 8.223 7.860 -5.384 1.00 92.69 211 LEU A O 1
ATOM 1704 N N . ALA A 1 212 ? 6.666 6.260 -5.123 1.00 92.12 212 ALA A N 1
ATOM 1705 C CA . ALA A 1 212 ? 7.333 5.269 -5.962 1.00 92.12 212 ALA A CA 1
ATOM 1706 C C . ALA A 1 212 ? 7.493 5.764 -7.410 1.00 92.12 212 ALA A C 1
ATOM 1708 O O . ALA A 1 212 ? 8.586 5.699 -7.972 1.00 92.12 212 ALA A O 1
ATOM 1709 N N . ASN A 1 213 ? 6.432 6.323 -7.994 1.00 90.12 213 ASN A N 1
ATOM 1710 C CA . ASN A 1 213 ? 6.426 6.842 -9.362 1.00 90.12 213 ASN A CA 1
ATOM 1711 C C . ASN A 1 213 ? 7.390 8.015 -9.547 1.00 90.12 213 ASN A C 1
ATOM 1713 O O . ASN A 1 213 ? 8.080 8.083 -10.561 1.00 90.12 213 ASN A O 1
ATOM 1717 N N . LYS A 1 214 ? 7.493 8.913 -8.559 1.00 90.25 214 LYS A N 1
ATOM 1718 C CA . LYS A 1 214 ? 8.439 10.038 -8.594 1.00 90.25 214 LYS A CA 1
ATOM 1719 C C . LYS A 1 214 ? 9.900 9.582 -8.669 1.00 90.25 214 LYS A C 1
ATOM 1721 O O . LYS A 1 214 ? 10.739 10.319 -9.179 1.00 90.25 214 LYS A O 1
ATOM 1726 N N . GLN A 1 215 ? 10.200 8.394 -8.148 1.00 88.31 215 GLN A N 1
ATOM 1727 C CA . GLN A 1 215 ? 11.552 7.830 -8.096 1.00 88.31 215 GLN A CA 1
ATOM 1728 C C . GLN A 1 215 ? 11.832 6.846 -9.240 1.00 88.31 215 GLN A C 1
ATOM 1730 O O . GLN A 1 215 ? 12.975 6.423 -9.424 1.00 88.31 215 GLN A O 1
ATOM 1735 N N . ALA A 1 216 ? 10.810 6.477 -10.016 1.00 90.19 216 ALA A N 1
ATOM 1736 C CA . ALA A 1 216 ? 10.971 5.587 -11.151 1.00 90.19 216 ALA A CA 1
ATOM 1737 C C . ALA A 1 216 ? 11.746 6.270 -12.285 1.00 90.19 216 ALA A C 1
ATOM 1739 O O . ALA A 1 216 ? 11.547 7.447 -12.596 1.00 90.19 216 ALA A O 1
ATOM 1740 N N . LEU A 1 217 ? 12.612 5.510 -12.954 1.00 90.00 217 LEU A N 1
ATOM 1741 C CA . LEU A 1 217 ? 13.264 5.987 -14.164 1.00 90.00 217 LEU A CA 1
ATOM 1742 C C . LEU A 1 217 ? 12.302 5.901 -15.338 1.00 90.00 217 LEU A C 1
ATOM 1744 O O . LEU A 1 217 ? 11.744 4.844 -15.622 1.00 90.00 217 LEU A O 1
ATOM 1748 N N . LYS A 1 218 ? 12.164 7.008 -16.060 1.00 93.31 218 LYS A N 1
ATOM 1749 C CA . LYS A 1 218 ? 11.361 7.061 -17.275 1.00 93.31 218 LYS A CA 1
ATOM 1750 C C . LYS A 1 218 ? 12.221 6.718 -18.490 1.00 93.31 218 LYS A C 1
ATOM 1752 O O . LYS A 1 218 ? 13.237 7.370 -18.738 1.00 93.31 218 LYS A O 1
ATOM 1757 N N . TYR A 1 219 ? 11.810 5.717 -19.262 1.00 94.44 219 TYR A N 1
ATOM 1758 C CA . TYR A 1 219 ? 12.426 5.386 -20.549 1.00 94.44 219 TYR A CA 1
ATOM 1759 C C . TYR A 1 219 ? 11.422 5.533 -21.684 1.00 94.44 219 TYR A C 1
ATOM 1761 O O . TYR A 1 219 ? 10.237 5.275 -21.500 1.00 94.44 219 TYR A O 1
ATOM 1769 N N . SER A 1 220 ? 11.916 5.933 -22.858 1.00 96.00 220 SER A N 1
ATOM 1770 C CA . SER A 1 220 ? 11.119 6.085 -24.074 1.00 96.00 220 SER A CA 1
ATOM 1771 C C . SER A 1 220 ? 11.568 5.090 -25.137 1.00 96.00 220 SER A C 1
ATOM 1773 O O . SER A 1 220 ? 12.768 4.911 -25.339 1.00 96.00 220 SER A O 1
ATOM 1775 N N . LEU A 1 221 ? 10.607 4.470 -25.821 1.00 92.94 221 LEU A N 1
ATOM 1776 C CA . LEU A 1 221 ? 10.839 3.580 -26.954 1.00 92.94 221 LEU A CA 1
ATOM 1777 C C . LEU A 1 221 ? 11.232 4.369 -28.217 1.00 92.94 221 LEU A C 1
ATOM 1779 O O . LEU A 1 221 ? 11.774 3.800 -29.152 1.00 92.94 221 LEU A O 1
ATOM 1783 N N . LEU A 1 222 ? 11.034 5.691 -28.224 1.00 92.25 222 LEU A N 1
ATOM 1784 C CA . LEU A 1 222 ? 11.355 6.595 -29.337 1.00 92.25 222 LEU A CA 1
ATOM 1785 C C . LEU A 1 222 ? 12.839 6.991 -29.387 1.00 92.25 222 LEU A C 1
ATOM 1787 O O . LEU A 1 222 ? 13.205 7.998 -29.987 1.00 92.25 222 LEU A O 1
ATOM 1791 N N . LEU A 1 223 ? 13.711 6.239 -28.721 1.00 89.44 223 LEU A N 1
ATOM 1792 C CA . LEU A 1 223 ? 15.149 6.421 -28.865 1.00 89.44 223 LEU A CA 1
ATOM 1793 C C . LEU A 1 223 ? 15.580 5.869 -30.228 1.00 89.44 223 LEU A C 1
ATOM 1795 O O . LEU A 1 223 ? 15.342 4.698 -30.507 1.00 89.44 223 LEU A O 1
ATOM 1799 N N . HIS A 1 224 ? 16.257 6.690 -31.038 1.00 88.88 224 HIS A N 1
ATOM 1800 C CA . HIS A 1 224 ? 16.709 6.319 -32.392 1.00 88.88 224 HIS A CA 1
ATOM 1801 C C . HIS A 1 224 ? 17.416 4.952 -32.437 1.00 88.88 224 HIS A C 1
ATOM 1803 O O . HIS A 1 224 ? 17.117 4.115 -33.281 1.00 88.88 224 HIS A O 1
ATOM 1809 N N . CYS A 1 225 ? 18.279 4.667 -31.456 1.00 92.44 225 CYS A N 1
ATOM 1810 C CA . CYS A 1 225 ? 19.057 3.431 -31.434 1.00 92.44 225 CYS A CA 1
ATOM 1811 C C . CYS A 1 225 ? 18.215 2.159 -31.234 1.00 92.44 225 CYS A C 1
ATOM 1813 O O . CYS A 1 225 ? 18.698 1.065 -31.514 1.00 92.44 225 CYS A O 1
ATOM 1815 N N . PHE A 1 226 ? 16.975 2.253 -30.742 1.00 95.62 226 PHE A N 1
ATOM 1816 C CA . PHE A 1 226 ? 16.131 1.075 -30.539 1.00 95.62 226 PHE A CA 1
ATOM 1817 C C . PHE A 1 226 ? 15.644 0.470 -31.844 1.00 95.62 226 PHE A C 1
ATOM 1819 O O . PHE A 1 226 ? 15.615 -0.755 -31.956 1.00 95.62 226 PHE A O 1
ATOM 1826 N N . LYS A 1 227 ? 15.317 1.302 -32.835 1.00 96.31 227 LYS A N 1
ATOM 1827 C CA . LYS A 1 227 ? 14.940 0.821 -34.163 1.00 96.31 227 LYS A CA 1
ATOM 1828 C C . LYS A 1 227 ? 16.087 0.036 -34.789 1.00 96.31 227 LYS A C 1
ATOM 1830 O O . LYS A 1 227 ? 15.872 -1.087 -35.235 1.00 96.31 227 LYS A O 1
ATOM 1835 N N . ASP A 1 228 ? 17.303 0.571 -34.712 1.00 95.81 228 ASP A N 1
ATOM 1836 C CA . ASP A 1 228 ? 18.505 -0.086 -35.230 1.00 95.81 228 ASP A CA 1
ATOM 1837 C C . ASP A 1 228 ? 18.775 -1.422 -34.534 1.00 95.81 228 ASP A C 1
ATOM 1839 O O . ASP A 1 228 ? 19.017 -2.425 -35.204 1.00 95.81 228 ASP A O 1
ATOM 1843 N N . ILE A 1 229 ? 18.666 -1.470 -33.199 1.00 95.88 229 ILE A N 1
ATOM 1844 C CA . ILE A 1 229 ? 18.828 -2.716 -32.435 1.00 95.88 229 ILE A CA 1
ATOM 1845 C C . ILE A 1 229 ? 17.786 -3.757 -32.858 1.00 95.88 229 ILE A C 1
ATOM 1847 O O . ILE A 1 229 ? 18.148 -4.909 -33.074 1.00 95.88 229 ILE A O 1
ATOM 1851 N N . ILE A 1 230 ? 16.511 -3.376 -32.982 1.00 96.94 230 ILE A N 1
ATOM 1852 C CA . ILE A 1 230 ? 15.429 -4.302 -33.351 1.00 96.94 230 ILE A CA 1
ATOM 1853 C C . ILE A 1 230 ? 15.601 -4.791 -34.796 1.00 96.94 230 ILE A C 1
ATOM 1855 O O . ILE A 1 230 ? 15.487 -5.986 -35.051 1.00 96.94 230 ILE A O 1
ATOM 1859 N N . ILE A 1 231 ? 15.924 -3.908 -35.747 1.00 96.69 231 ILE A N 1
ATOM 1860 C CA . ILE A 1 231 ? 16.185 -4.307 -37.140 1.00 96.69 231 ILE A CA 1
ATOM 1861 C C . ILE A 1 231 ? 17.360 -5.277 -37.197 1.00 96.69 231 ILE A C 1
ATOM 1863 O O . ILE A 1 231 ? 17.276 -6.303 -37.868 1.00 96.69 231 ILE A O 1
ATOM 1867 N N . PHE A 1 232 ? 18.450 -4.955 -36.501 1.00 95.88 232 PHE A N 1
ATOM 1868 C CA . PHE A 1 232 ? 19.636 -5.796 -36.451 1.00 95.88 232 PHE A CA 1
ATOM 1869 C C . PHE A 1 232 ? 19.331 -7.168 -35.838 1.00 95.88 232 PHE A C 1
ATOM 1871 O O . PHE A 1 232 ? 19.718 -8.188 -36.404 1.00 95.88 232 PHE A O 1
ATOM 1878 N N . ALA A 1 233 ? 18.584 -7.188 -34.730 1.00 95.31 233 ALA A N 1
ATOM 1879 C CA . ALA A 1 233 ? 18.104 -8.393 -34.066 1.00 95.31 233 ALA A CA 1
ATOM 1880 C C . ALA A 1 233 ? 17.395 -9.329 -35.047 1.00 95.31 233 ALA A C 1
ATOM 1882 O O . ALA A 1 233 ? 17.845 -10.450 -35.268 1.00 95.31 233 ALA A O 1
ATOM 1883 N N . VAL A 1 234 ? 16.332 -8.839 -35.689 1.00 96.38 234 VAL A N 1
ATOM 1884 C CA . VAL A 1 234 ? 15.499 -9.656 -36.578 1.00 96.38 234 VAL A CA 1
ATOM 1885 C C . VAL A 1 234 ? 16.261 -10.079 -37.833 1.00 96.38 234 VAL A C 1
ATOM 1887 O O . VAL A 1 234 ? 16.178 -11.234 -38.241 1.00 96.38 234 VAL A O 1
ATOM 1890 N N . LYS A 1 235 ? 17.042 -9.176 -38.439 1.00 96.06 235 LYS A N 1
ATOM 1891 C CA . LYS A 1 235 ? 17.781 -9.476 -39.677 1.00 96.06 235 LYS A CA 1
ATOM 1892 C C . LYS A 1 235 ? 18.943 -10.443 -39.487 1.00 96.06 235 LYS A C 1
ATOM 1894 O O . LYS A 1 235 ? 19.364 -11.046 -40.469 1.00 96.06 235 LYS A O 1
ATOM 1899 N N . SER A 1 236 ? 19.469 -10.582 -38.270 1.00 93.00 236 SER A N 1
ATOM 1900 C CA . SER A 1 236 ? 20.525 -11.558 -37.995 1.00 93.00 236 SER A CA 1
ATOM 1901 C C . SER A 1 236 ? 20.062 -13.000 -38.223 1.00 93.00 236 SER A C 1
ATOM 1903 O O . SER A 1 236 ? 20.885 -13.844 -38.557 1.00 93.00 236 SER A O 1
ATOM 1905 N N . GLY A 1 237 ? 18.757 -13.269 -38.075 1.00 90.81 237 GLY A N 1
ATOM 1906 C CA . GLY A 1 237 ? 18.190 -14.617 -38.141 1.00 90.81 237 GLY A CA 1
ATOM 1907 C C . GLY A 1 237 ? 18.548 -15.506 -36.944 1.00 90.81 237 GLY A C 1
ATOM 1908 O O . GLY A 1 237 ? 18.086 -16.641 -36.886 1.00 90.81 237 GLY A O 1
ATOM 1909 N N . ASP A 1 238 ? 19.342 -14.998 -35.998 1.00 93.00 238 ASP A N 1
ATOM 1910 C CA . ASP A 1 238 ? 19.737 -15.707 -34.787 1.00 93.00 238 ASP A CA 1
ATOM 1911 C C . ASP A 1 238 ? 18.684 -15.505 -33.686 1.00 93.00 238 ASP A C 1
ATOM 1913 O O . ASP A 1 238 ? 18.223 -14.388 -33.459 1.00 93.00 238 ASP A O 1
ATOM 1917 N N . ASP A 1 239 ? 18.395 -16.540 -32.894 1.00 94.25 239 ASP A N 1
ATOM 1918 C CA . ASP A 1 239 ? 17.533 -16.415 -31.702 1.00 94.25 239 ASP A CA 1
ATOM 1919 C C . ASP A 1 239 ? 18.187 -15.591 -30.572 1.00 94.25 239 ASP A C 1
ATOM 1921 O O . ASP A 1 239 ? 17.546 -15.215 -29.581 1.00 94.25 239 ASP A O 1
ATOM 1925 N N . THR A 1 240 ? 19.488 -15.314 -30.700 1.00 95.38 240 THR A N 1
ATOM 1926 C CA . THR A 1 240 ? 20.295 -14.610 -29.703 1.00 95.38 240 THR A CA 1
ATOM 1927 C C . THR A 1 240 ? 21.214 -13.575 -30.334 1.00 95.38 240 THR A C 1
ATOM 1929 O O . THR A 1 240 ? 21.814 -13.812 -31.378 1.00 95.38 240 THR A O 1
ATOM 1932 N N . ILE A 1 241 ? 21.408 -12.457 -29.640 1.00 95.44 241 ILE A N 1
ATOM 1933 C CA . ILE A 1 241 ? 22.287 -11.369 -30.063 1.00 95.44 241 ILE A CA 1
ATOM 1934 C C . ILE A 1 241 ? 23.376 -11.182 -29.013 1.00 95.44 241 ILE A C 1
ATOM 1936 O O . ILE A 1 241 ? 23.082 -10.962 -27.832 1.00 95.44 241 ILE A O 1
ATOM 1940 N N . SER A 1 242 ? 24.634 -11.227 -29.448 1.00 95.62 242 SER A N 1
ATOM 1941 C CA . SER A 1 242 ? 25.766 -10.947 -28.570 1.00 95.62 242 SER A CA 1
ATOM 1942 C C . SER A 1 242 ? 25.961 -9.442 -28.363 1.00 95.62 242 SER A C 1
ATOM 1944 O O . SER A 1 242 ? 25.694 -8.612 -29.236 1.00 95.62 242 SER A O 1
ATOM 1946 N N . LEU A 1 243 ? 26.484 -9.071 -27.198 1.00 92.94 243 LEU A N 1
ATOM 1947 C CA . LEU A 1 243 ? 26.809 -7.692 -26.847 1.00 92.94 243 LEU A CA 1
ATOM 1948 C C . LEU A 1 243 ? 27.875 -7.103 -27.780 1.00 92.94 243 LEU A C 1
ATOM 1950 O O . LEU A 1 243 ? 27.859 -5.906 -28.060 1.00 92.94 243 LEU A O 1
ATOM 1954 N N . GLU A 1 244 ? 28.780 -7.945 -28.280 1.00 94.19 244 GLU A N 1
ATOM 1955 C CA . GLU A 1 244 ? 29.775 -7.567 -29.282 1.00 94.19 244 GLU A CA 1
ATOM 1956 C C . GLU A 1 244 ? 29.110 -7.120 -30.587 1.00 94.19 244 GLU A C 1
ATOM 1958 O O . GLU A 1 244 ? 29.437 -6.051 -31.099 1.00 94.19 244 GLU A O 1
ATOM 1963 N N . LYS A 1 245 ? 28.114 -7.873 -31.069 1.00 94.00 245 LYS A N 1
ATOM 1964 C CA . LYS A 1 245 ? 27.317 -7.494 -32.240 1.00 94.00 245 LYS A CA 1
ATOM 1965 C C . LYS A 1 245 ? 26.558 -6.181 -32.002 1.00 94.00 245 LYS A C 1
ATOM 1967 O O . LYS A 1 245 ? 26.604 -5.285 -32.836 1.00 94.00 245 LYS A O 1
ATOM 1972 N N . ILE A 1 246 ? 25.938 -6.003 -30.830 1.00 93.12 246 ILE A N 1
ATOM 1973 C CA . ILE A 1 246 ? 25.244 -4.746 -30.473 1.00 93.12 246 ILE A CA 1
ATOM 1974 C C . ILE A 1 246 ? 26.213 -3.555 -30.445 1.00 93.12 246 ILE A C 1
ATOM 1976 O O . ILE A 1 246 ? 25.854 -2.455 -30.858 1.00 93.12 246 ILE A O 1
ATOM 1980 N N . ARG A 1 247 ? 27.449 -3.752 -29.976 1.00 93.50 247 ARG A N 1
ATOM 1981 C CA . ARG A 1 247 ? 28.468 -2.695 -29.914 1.00 93.50 247 ARG A CA 1
ATOM 1982 C C . ARG A 1 247 ? 28.829 -2.145 -31.296 1.00 93.50 247 ARG A C 1
ATOM 1984 O O . ARG A 1 247 ? 29.163 -0.966 -31.392 1.00 93.50 247 ARG A O 1
ATOM 1991 N N . GLN A 1 248 ? 28.712 -2.951 -32.352 1.00 94.69 248 GLN A N 1
ATOM 1992 C CA . GLN A 1 248 ? 28.945 -2.513 -33.733 1.00 94.69 248 GLN A CA 1
ATOM 1993 C C . GLN A 1 248 ? 27.921 -1.463 -34.198 1.00 94.69 248 GLN A C 1
ATOM 1995 O O . GLN A 1 248 ? 28.236 -0.663 -35.073 1.00 94.69 248 GLN A O 1
ATOM 2000 N N . LEU A 1 249 ? 26.738 -1.400 -33.570 1.00 93.31 249 LEU A N 1
ATOM 2001 C CA . LEU A 1 249 ? 25.718 -0.370 -33.823 1.00 93.31 249 LEU A CA 1
ATOM 2002 C C . LEU A 1 249 ? 26.037 0.976 -33.141 1.00 93.31 249 LEU A C 1
ATOM 2004 O O . LEU A 1 249 ? 25.324 1.957 -33.337 1.00 93.31 249 LEU A O 1
ATOM 2008 N N . GLY A 1 250 ? 27.090 1.036 -32.320 1.00 94.44 250 GLY A N 1
ATOM 2009 C CA . GLY A 1 250 ? 27.558 2.251 -31.659 1.00 94.44 250 GLY A CA 1
ATOM 2010 C C . GLY A 1 250 ? 27.341 2.280 -30.144 1.00 94.44 250 GLY A C 1
ATOM 2011 O O . GLY A 1 250 ? 26.643 1.460 -29.541 1.00 94.44 250 GLY A O 1
ATOM 2012 N N . THR A 1 251 ? 27.954 3.276 -29.502 1.00 90.75 251 THR A N 1
ATOM 2013 C CA . THR A 1 251 ? 27.950 3.444 -28.037 1.00 90.75 251 THR A CA 1
ATOM 2014 C C . THR A 1 251 ? 26.547 3.665 -27.473 1.00 90.75 251 THR A C 1
ATOM 2016 O O . THR A 1 251 ? 26.217 3.125 -26.416 1.00 90.75 251 THR A O 1
ATOM 2019 N N . SER A 1 252 ? 25.687 4.384 -28.200 1.00 90.81 252 SER A N 1
ATOM 2020 C CA . SER A 1 252 ? 24.280 4.572 -27.835 1.00 90.81 252 SER A CA 1
ATOM 2021 C C . SER A 1 252 ? 23.515 3.253 -27.795 1.00 90.81 252 SER A C 1
ATOM 2023 O O . SER A 1 252 ? 22.759 3.022 -26.853 1.00 90.81 252 SER A O 1
ATOM 2025 N N . ALA A 1 253 ? 23.725 2.358 -28.762 1.00 92.31 253 ALA A N 1
ATOM 2026 C CA . ALA A 1 253 ? 23.082 1.048 -28.758 1.00 92.31 253 ALA A CA 1
ATOM 2027 C C . ALA A 1 253 ? 23.594 0.189 -27.590 1.00 92.31 253 ALA A C 1
ATOM 2029 O O . ALA A 1 253 ? 22.805 -0.355 -26.809 1.00 92.31 253 ALA A O 1
ATOM 2030 N N . GLN A 1 254 ? 24.917 0.171 -27.388 1.00 90.19 254 GLN A N 1
ATOM 2031 C CA . GLN A 1 254 ? 25.551 -0.524 -26.268 1.00 90.19 254 GLN A CA 1
ATOM 2032 C C . GLN A 1 254 ? 25.005 -0.051 -24.909 1.00 90.19 254 GLN A C 1
ATOM 2034 O O . GLN A 1 254 ? 24.708 -0.879 -24.051 1.00 90.19 254 GLN A O 1
ATOM 2039 N N . GLY A 1 255 ? 24.818 1.253 -24.704 1.00 89.81 255 GLY A N 1
ATOM 2040 C CA . GLY A 1 255 ? 24.310 1.796 -23.440 1.00 89.81 255 GLY A CA 1
ATOM 2041 C C . GLY A 1 255 ? 22.816 1.560 -23.192 1.00 89.81 255 GLY A C 1
ATOM 2042 O O . GLY A 1 255 ? 22.366 1.635 -22.049 1.00 89.81 255 GLY A O 1
ATOM 2043 N N . ASN A 1 256 ? 22.031 1.278 -24.238 1.00 92.81 256 ASN A N 1
ATOM 2044 C CA . ASN A 1 256 ? 20.570 1.273 -24.147 1.00 92.81 256 ASN A CA 1
ATOM 2045 C C . ASN A 1 256 ? 19.913 -0.094 -24.381 1.00 92.81 256 ASN A C 1
ATOM 2047 O O . ASN A 1 256 ? 18.779 -0.266 -23.944 1.00 92.81 256 ASN A O 1
ATOM 2051 N N . HIS A 1 257 ? 20.590 -1.080 -24.980 1.00 93.25 257 HIS A N 1
ATOM 2052 C CA . HIS A 1 257 ? 19.989 -2.387 -25.303 1.00 93.25 257 HIS A CA 1
ATOM 2053 C C . HIS A 1 257 ? 19.295 -3.073 -24.113 1.00 93.25 257 HIS A C 1
ATOM 2055 O O . HIS A 1 257 ? 18.214 -3.635 -24.264 1.00 93.25 257 HIS A O 1
ATOM 2061 N N . ASN A 1 258 ? 19.860 -2.967 -22.905 1.00 92.94 258 ASN A N 1
ATOM 2062 C CA . ASN A 1 258 ? 19.268 -3.549 -21.698 1.00 92.94 258 ASN A CA 1
ATOM 2063 C C . ASN A 1 258 ? 17.887 -2.977 -21.363 1.00 92.94 258 ASN A C 1
ATOM 2065 O O . ASN A 1 258 ? 17.114 -3.643 -20.687 1.00 92.94 258 ASN A O 1
ATOM 2069 N N . LYS A 1 259 ? 17.546 -1.775 -21.837 1.00 94.94 259 LYS A N 1
ATOM 2070 C CA . LYS A 1 259 ? 16.242 -1.161 -21.572 1.00 94.94 259 LYS A CA 1
ATOM 2071 C C . LYS A 1 259 ? 15.103 -1.877 -22.298 1.00 94.94 259 LYS A C 1
ATOM 2073 O O . LYS A 1 259 ? 13.994 -1.911 -21.780 1.00 94.94 259 LYS A O 1
ATOM 2078 N N . LEU A 1 260 ? 15.382 -2.508 -23.441 1.00 96.00 260 LEU A N 1
ATOM 2079 C CA . LEU A 1 260 ? 14.393 -3.261 -24.223 1.00 96.00 260 LEU A CA 1
ATOM 2080 C C . LEU A 1 260 ? 13.888 -4.519 -23.498 1.00 96.00 260 LEU A C 1
ATOM 2082 O O . LEU A 1 260 ? 12.870 -5.084 -23.895 1.00 96.00 260 LEU A O 1
ATOM 2086 N N . ARG A 1 261 ? 14.563 -4.944 -22.419 1.00 95.50 261 ARG A N 1
ATOM 2087 C CA . ARG A 1 261 ? 14.135 -6.079 -21.590 1.00 95.50 261 ARG A CA 1
ATOM 2088 C C . ARG A 1 261 ? 12.991 -5.750 -20.638 1.00 95.50 261 ARG A C 1
ATOM 2090 O O . ARG A 1 261 ? 12.278 -6.647 -20.200 1.00 95.50 261 ARG A O 1
ATOM 2097 N N . TYR A 1 262 ? 12.843 -4.479 -20.267 1.00 96.25 262 TYR A N 1
ATOM 2098 C CA . TYR A 1 262 ? 11.885 -4.084 -19.243 1.00 96.25 262 TYR A CA 1
ATOM 2099 C C . TYR A 1 262 ? 10.457 -4.309 -19.730 1.00 96.25 262 TYR A C 1
ATOM 2101 O O . TYR A 1 262 ? 10.119 -4.015 -20.876 1.00 96.25 262 TYR A O 1
ATOM 2109 N N . LYS A 1 263 ? 9.596 -4.825 -18.852 1.00 94.88 263 LYS A N 1
ATOM 2110 C CA . LYS A 1 263 ? 8.162 -4.914 -19.135 1.00 94.88 263 LYS A CA 1
ATOM 2111 C C . LYS A 1 263 ? 7.537 -3.506 -19.077 1.00 94.88 263 LYS A C 1
ATOM 2113 O O . LYS A 1 263 ? 8.029 -2.657 -18.342 1.00 94.88 263 LYS A O 1
ATOM 2118 N N . PRO A 1 264 ? 6.467 -3.223 -19.824 1.00 95.56 264 PRO A N 1
ATOM 2119 C CA . PRO A 1 264 ? 5.772 -4.109 -20.749 1.00 95.56 264 PRO A CA 1
ATOM 2120 C C . PRO A 1 264 ? 6.462 -4.318 -22.102 1.00 95.56 264 PRO A C 1
ATOM 2122 O O . PRO A 1 264 ? 5.944 -5.130 -22.859 1.00 95.56 264 PRO A O 1
ATOM 2125 N N . TRP A 1 265 ? 7.592 -3.682 -22.435 1.00 96.69 265 TRP A N 1
ATOM 2126 C CA . TRP A 1 265 ? 8.256 -3.923 -23.728 1.00 96.69 265 TRP A CA 1
ATOM 2127 C C . TRP A 1 265 ? 8.670 -5.386 -23.889 1.00 96.69 265 TRP A C 1
ATOM 2129 O O . TRP A 1 265 ? 8.154 -6.055 -24.777 1.00 96.69 265 TRP A O 1
ATOM 2139 N N . GLY A 1 266 ? 9.531 -5.896 -23.000 1.00 96.38 266 GLY A N 1
ATOM 2140 C CA . GLY A 1 266 ? 9.924 -7.311 -22.963 1.00 96.38 266 GLY A CA 1
ATOM 2141 C C . GLY A 1 266 ? 10.415 -7.849 -24.310 1.00 96.38 266 GLY A C 1
ATOM 2142 O O . GLY A 1 266 ? 10.072 -8.968 -24.687 1.00 96.38 266 GLY A O 1
ATOM 2143 N N . LEU A 1 267 ? 11.148 -7.031 -25.067 1.00 97.31 267 LEU A N 1
ATOM 2144 C CA . LEU A 1 267 ? 11.590 -7.349 -26.427 1.00 97.31 267 LEU A CA 1
ATOM 2145 C C . LEU A 1 267 ? 12.878 -8.179 -26.430 1.00 97.31 267 LEU A C 1
ATOM 2147 O O . LEU A 1 267 ? 13.138 -8.935 -27.359 1.00 97.31 267 LEU A O 1
ATOM 2151 N N . LEU A 1 268 ? 13.673 -8.074 -25.369 1.00 96.56 268 LEU A N 1
ATOM 2152 C CA . LEU A 1 268 ? 14.860 -8.897 -25.163 1.00 96.56 268 LEU A CA 1
ATOM 2153 C C . LEU A 1 268 ? 14.789 -9.596 -23.806 1.00 96.56 268 LEU A C 1
ATOM 2155 O O . LEU A 1 268 ? 14.305 -9.019 -22.835 1.00 96.56 268 LEU A O 1
ATOM 2159 N N . GLU A 1 269 ? 15.340 -10.800 -23.710 1.00 95.50 269 GLU A N 1
ATOM 2160 C CA . GLU A 1 269 ? 15.562 -11.492 -22.435 1.00 95.50 269 GLU A CA 1
ATOM 2161 C C . GLU A 1 269 ? 17.057 -11.577 -22.125 1.00 95.50 269 GLU A C 1
ATOM 2163 O O . GLU A 1 269 ? 17.902 -11.722 -23.013 1.00 95.50 269 GLU A O 1
ATOM 2168 N N . PHE A 1 270 ? 17.399 -11.462 -20.842 1.00 92.50 270 PHE A N 1
ATOM 2169 C CA . PHE A 1 270 ? 18.773 -11.624 -20.384 1.00 92.50 270 PHE A CA 1
ATOM 2170 C C . PHE A 1 270 ? 19.082 -13.115 -20.235 1.00 92.50 270 PHE A C 1
ATOM 2172 O O . PHE A 1 270 ? 18.457 -13.782 -19.415 1.00 92.50 270 PHE A O 1
ATOM 2179 N N . ILE A 1 271 ? 20.039 -13.616 -21.018 1.00 93.81 271 ILE A N 1
ATOM 2180 C CA . ILE A 1 271 ? 20.553 -14.985 -20.874 1.00 93.81 271 ILE A CA 1
ATOM 2181 C C . ILE A 1 271 ? 21.753 -14.954 -19.930 1.00 93.81 271 ILE A C 1
ATOM 2183 O O . ILE A 1 271 ? 21.756 -15.579 -18.874 1.00 93.81 271 ILE A O 1
ATOM 2187 N N . ASP A 1 272 ? 22.760 -14.172 -20.309 1.00 93.62 272 ASP A N 1
ATOM 2188 C CA . ASP A 1 272 ? 24.023 -14.024 -19.601 1.00 93.62 272 ASP A CA 1
ATOM 2189 C C . ASP A 1 272 ? 24.592 -12.611 -19.861 1.00 93.62 272 ASP A C 1
ATOM 2191 O O . ASP A 1 272 ? 24.017 -11.846 -20.646 1.00 93.62 272 ASP A O 1
ATOM 2195 N N . PRO A 1 273 ? 25.70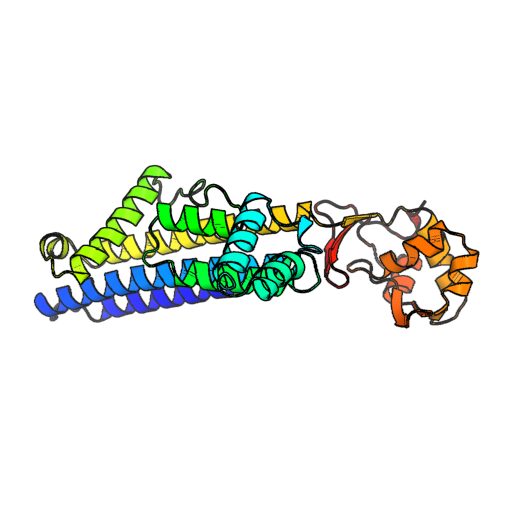3 -12.204 -19.219 1.00 92.50 273 PRO A N 1
ATOM 2196 C CA . PRO A 1 273 ? 26.264 -10.863 -19.395 1.00 92.50 273 PRO A CA 1
ATOM 2197 C C . PRO A 1 273 ? 26.522 -10.461 -20.857 1.00 92.50 273 PRO A C 1
ATOM 2199 O O . PRO A 1 273 ? 26.327 -9.291 -21.205 1.00 92.50 273 PRO A O 1
ATOM 2202 N N . SER A 1 274 ? 26.871 -11.420 -21.713 1.00 95.00 274 SER A N 1
ATOM 2203 C CA . SER A 1 274 ? 27.258 -11.230 -23.110 1.00 95.00 274 SER A CA 1
ATOM 2204 C C . SER A 1 274 ? 26.130 -11.468 -24.109 1.00 95.00 274 SER A C 1
ATOM 2206 O O . SER A 1 274 ? 26.238 -10.964 -25.222 1.00 95.00 274 SER A O 1
ATOM 2208 N N . ASN A 1 275 ? 25.056 -12.180 -23.756 1.00 95.19 275 ASN A N 1
ATOM 2209 C CA . ASN A 1 275 ? 24.016 -12.573 -24.712 1.00 95.19 275 ASN A CA 1
ATOM 2210 C C . ASN A 1 275 ? 22.606 -12.124 -24.308 1.00 95.19 275 ASN A C 1
ATOM 2212 O O . ASN A 1 275 ? 22.227 -12.094 -23.131 1.00 95.19 275 ASN A O 1
ATOM 2216 N N . ARG A 1 276 ? 21.799 -11.769 -25.312 1.00 96.06 276 ARG A N 1
ATOM 2217 C CA . ARG A 1 276 ? 20.372 -11.453 -25.172 1.00 96.06 276 ARG A CA 1
ATOM 2218 C C . ARG A 1 276 ? 19.562 -12.364 -26.079 1.00 96.06 276 ARG A C 1
ATOM 2220 O O . ARG A 1 276 ? 19.929 -12.536 -27.236 1.00 96.06 276 ARG A O 1
ATOM 2227 N N . LYS A 1 277 ? 18.460 -12.911 -25.576 1.00 97.19 277 LYS A N 1
ATOM 2228 C CA . LYS A 1 277 ? 17.508 -13.670 -26.390 1.00 97.19 277 LYS A CA 1
ATOM 2229 C C . LYS A 1 277 ? 16.519 -12.716 -27.046 1.00 97.19 277 LYS A C 1
ATOM 2231 O O . LYS A 1 277 ? 16.033 -11.799 -26.379 1.00 97.19 277 LYS A O 1
ATOM 2236 N N . ILE A 1 278 ? 16.195 -12.953 -28.310 1.00 97.62 278 ILE A N 1
ATOM 2237 C CA . ILE A 1 278 ? 15.071 -12.298 -28.979 1.00 97.62 278 ILE A CA 1
ATOM 2238 C C . ILE A 1 278 ? 13.779 -12.949 -28.484 1.00 97.62 278 ILE A C 1
ATOM 2240 O O . ILE A 1 278 ? 13.665 -14.174 -28.454 1.00 97.62 278 ILE A O 1
ATOM 2244 N N . THR A 1 279 ? 12.802 -12.146 -28.064 1.00 97.81 279 THR A N 1
ATOM 2245 C CA . THR A 1 279 ? 11.501 -12.677 -27.638 1.00 97.81 279 THR A CA 1
ATOM 2246 C C . THR A 1 279 ? 10.530 -12.745 -28.811 1.00 97.81 279 THR A C 1
ATOM 2248 O O . THR A 1 279 ? 10.616 -11.954 -29.751 1.00 97.81 279 THR A O 1
ATOM 2251 N N . GLN A 1 280 ? 9.529 -13.628 -28.725 1.00 97.88 280 GLN A N 1
ATOM 2252 C CA . GLN A 1 280 ? 8.417 -13.637 -29.686 1.00 97.88 280 GLN A CA 1
ATOM 2253 C C . GLN A 1 280 ? 7.739 -12.261 -29.764 1.00 97.88 280 GLN A C 1
ATOM 2255 O O . GLN A 1 280 ? 7.376 -11.793 -30.837 1.00 97.88 280 GLN A O 1
ATOM 2260 N N . LYS A 1 281 ? 7.667 -11.560 -28.628 1.00 98.00 281 LYS A N 1
ATOM 2261 C CA . LYS A 1 281 ? 7.102 -10.217 -28.530 1.00 98.00 281 LYS A CA 1
ATOM 2262 C C . LYS A 1 281 ? 7.854 -9.186 -29.378 1.00 98.00 281 LYS A C 1
ATOM 2264 O O . LYS A 1 281 ? 7.221 -8.295 -29.937 1.00 98.00 281 LYS A O 1
ATOM 2269 N N . LEU A 1 282 ? 9.180 -9.299 -29.499 1.00 98.19 282 LEU A N 1
ATOM 2270 C CA . LEU A 1 282 ? 9.960 -8.453 -30.409 1.00 98.19 282 LEU A CA 1
ATOM 2271 C C . LEU A 1 282 ? 9.578 -8.711 -31.860 1.00 98.19 282 LEU A C 1
ATOM 2273 O O . LEU A 1 282 ? 9.355 -7.750 -32.590 1.00 98.19 282 LEU A O 1
ATOM 2277 N N . LEU A 1 283 ? 9.465 -9.980 -32.258 1.00 98.06 283 LEU A N 1
ATOM 2278 C CA . LEU A 1 283 ? 9.063 -10.354 -33.615 1.00 98.06 283 LEU A CA 1
ATOM 2279 C C . LEU A 1 283 ? 7.654 -9.844 -33.931 1.00 98.06 283 LEU A C 1
ATOM 2281 O O . LEU A 1 283 ? 7.436 -9.240 -34.978 1.00 98.06 283 LEU A O 1
ATOM 2285 N N . ASP A 1 284 ? 6.715 -10.013 -33.002 1.00 98.19 284 ASP A N 1
ATOM 2286 C CA . ASP A 1 284 ? 5.346 -9.526 -33.153 1.00 98.19 284 ASP A CA 1
ATOM 2287 C C . ASP A 1 284 ? 5.303 -7.999 -33.272 1.00 98.19 284 ASP A C 1
ATOM 2289 O O . ASP A 1 284 ? 4.585 -7.462 -34.114 1.00 98.19 284 ASP A O 1
ATOM 2293 N N . PHE A 1 285 ? 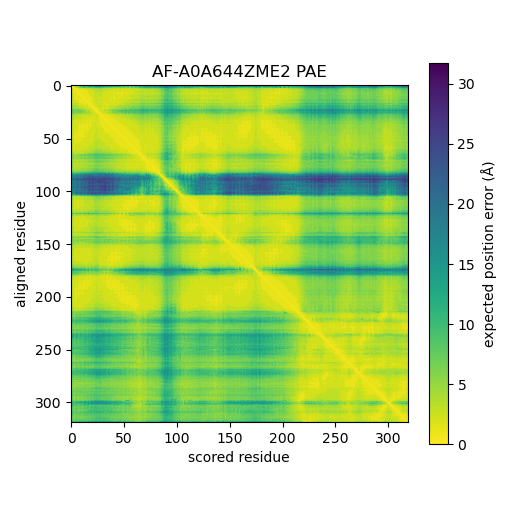6.094 -7.285 -32.466 1.00 98.25 285 PHE A N 1
ATOM 2294 C CA . PHE A 1 285 ? 6.178 -5.829 -32.539 1.00 98.25 285 PHE A CA 1
ATOM 2295 C C . PHE A 1 285 ? 6.789 -5.369 -33.865 1.00 98.25 285 PHE A C 1
ATOM 2297 O O . PHE A 1 285 ? 6.218 -4.506 -34.529 1.00 98.25 285 PHE A O 1
ATOM 2304 N N . TYR A 1 286 ? 7.902 -5.983 -34.281 1.00 98.12 286 TYR A N 1
ATOM 2305 C CA . TYR A 1 286 ? 8.587 -5.701 -35.544 1.00 98.12 286 TYR A CA 1
ATOM 2306 C C . TYR A 1 286 ? 7.673 -5.898 -36.759 1.00 98.12 286 TYR A C 1
ATOM 2308 O O . TYR A 1 286 ? 7.636 -5.051 -37.649 1.00 98.12 286 TYR A O 1
ATOM 2316 N N . ASN A 1 287 ? 6.889 -6.977 -36.758 1.00 97.94 287 ASN A N 1
ATOM 2317 C CA . ASN A 1 287 ? 5.932 -7.293 -37.818 1.00 97.94 287 ASN A CA 1
ATOM 2318 C C . ASN A 1 287 ? 4.652 -6.439 -37.763 1.00 97.94 287 ASN A C 1
ATOM 2320 O O . ASN A 1 287 ? 3.795 -6.570 -38.631 1.00 97.94 287 ASN A O 1
ATOM 2324 N N . GLY A 1 288 ? 4.502 -5.572 -36.755 1.00 97.25 288 GLY A N 1
ATOM 2325 C CA . GLY A 1 288 ? 3.322 -4.724 -36.579 1.00 97.25 288 GLY A CA 1
ATOM 2326 C C . GLY A 1 288 ? 2.099 -5.445 -36.002 1.00 97.25 288 GLY A C 1
ATOM 2327 O O . GLY A 1 288 ? 1.020 -4.860 -35.976 1.00 97.25 288 GLY A O 1
ATOM 2328 N N . ASN A 1 289 ? 2.257 -6.676 -35.504 1.00 98.19 289 ASN A N 1
ATOM 2329 C CA . ASN A 1 289 ? 1.174 -7.484 -34.931 1.00 98.19 289 ASN A CA 1
ATOM 2330 C C . ASN A 1 289 ? 0.709 -6.966 -33.563 1.00 98.19 289 ASN A C 1
ATOM 2332 O O . ASN A 1 289 ? -0.419 -7.229 -33.150 1.00 98.19 289 ASN A O 1
ATOM 2336 N N . ILE A 1 290 ? 1.579 -6.255 -32.843 1.00 98.25 290 ILE A N 1
ATOM 2337 C CA . ILE A 1 290 ? 1.265 -5.653 -31.546 1.00 98.25 290 ILE A CA 1
ATOM 2338 C C . ILE A 1 290 ? 1.710 -4.194 -31.499 1.00 98.25 290 ILE A C 1
ATOM 2340 O O . ILE A 1 290 ? 2.631 -3.777 -32.203 1.00 98.25 290 ILE A O 1
ATOM 2344 N N . MET A 1 291 ? 1.081 -3.437 -30.606 1.00 97.94 291 MET A N 1
ATOM 2345 C CA . MET A 1 291 ? 1.537 -2.112 -30.198 1.00 97.94 291 MET A CA 1
ATOM 2346 C C . MET A 1 291 ? 2.211 -2.198 -28.832 1.00 97.94 291 MET A C 1
ATOM 2348 O O . MET A 1 291 ? 1.908 -3.087 -28.032 1.00 97.94 291 MET A O 1
ATOM 2352 N N . LEU A 1 292 ? 3.097 -1.250 -28.541 1.00 97.81 292 LEU A N 1
ATOM 2353 C CA . LEU A 1 292 ? 3.743 -1.120 -27.235 1.00 97.81 292 LEU A CA 1
ATOM 2354 C C . LEU A 1 292 ? 3.620 0.312 -26.716 1.00 97.81 292 LEU A C 1
ATOM 2356 O O . LEU A 1 292 ? 3.592 1.245 -27.521 1.00 97.81 292 LEU A O 1
ATOM 2360 N N . PRO A 1 293 ? 3.591 0.522 -25.390 1.00 97.69 293 PRO A N 1
ATOM 2361 C CA . PRO A 1 293 ? 3.608 1.868 -24.836 1.00 97.69 293 PRO A CA 1
ATOM 2362 C C . PRO A 1 293 ? 4.923 2.561 -25.188 1.00 97.69 293 PRO A C 1
ATOM 2364 O O . PRO A 1 293 ? 6.001 1.975 -25.069 1.00 97.69 293 PRO A O 1
ATOM 2367 N N . CYS A 1 294 ? 4.858 3.823 -25.600 1.00 97.06 294 CYS A N 1
ATOM 2368 C CA . CYS A 1 294 ? 6.047 4.564 -25.995 1.00 97.06 294 CYS A CA 1
ATOM 2369 C C . CYS A 1 294 ? 6.929 4.926 -24.801 1.00 97.06 294 CYS A C 1
ATOM 2371 O O . CYS A 1 294 ? 8.096 5.247 -24.995 1.00 97.06 294 CYS A O 1
ATOM 2373 N N . GLU A 1 295 ? 6.393 4.926 -23.582 1.00 97.12 295 GLU A N 1
ATOM 2374 C CA . GLU A 1 295 ? 7.124 5.243 -22.362 1.00 97.12 295 GLU A CA 1
ATOM 2375 C C . GLU A 1 295 ? 6.800 4.253 -21.246 1.00 97.12 295 GLU A C 1
ATOM 2377 O O . GLU A 1 295 ? 5.656 3.837 -21.058 1.00 97.12 295 GLU A O 1
ATOM 2382 N N . ILE A 1 296 ? 7.827 3.912 -20.474 1.00 96.19 296 ILE A N 1
ATOM 2383 C CA . ILE A 1 296 ? 7.718 3.032 -19.313 1.00 96.19 296 ILE A CA 1
ATOM 2384 C C . ILE A 1 296 ? 8.376 3.679 -18.099 1.00 96.19 296 ILE A C 1
ATOM 2386 O O . ILE A 1 296 ? 9.305 4.485 -18.228 1.00 96.19 296 ILE A O 1
ATOM 2390 N N . LEU A 1 297 ? 7.899 3.296 -16.922 1.00 94.44 297 LEU A N 1
ATOM 2391 C CA . LEU A 1 297 ? 8.500 3.596 -15.633 1.00 94.44 297 LEU A CA 1
ATOM 2392 C C . LEU A 1 297 ? 9.211 2.346 -15.125 1.00 94.44 297 LEU A C 1
ATOM 2394 O O . LEU A 1 297 ? 8.606 1.280 -15.036 1.00 94.44 297 LEU A O 1
ATOM 2398 N N . VAL A 1 298 ? 10.491 2.475 -14.795 1.00 92.69 298 VAL A N 1
ATOM 2399 C CA . VAL A 1 298 ? 11.319 1.403 -14.240 1.00 92.69 298 VAL A CA 1
ATOM 2400 C C . VAL A 1 298 ? 11.626 1.722 -12.786 1.00 92.69 298 VAL A C 1
ATOM 2402 O O . VAL A 1 298 ? 12.336 2.683 -12.485 1.00 92.69 298 VAL A O 1
ATOM 2405 N N . PHE A 1 299 ? 11.082 0.908 -11.888 1.00 88.25 299 PHE A N 1
ATOM 2406 C CA . PHE A 1 299 ? 11.226 1.050 -10.441 1.00 88.25 299 PHE A CA 1
ATOM 2407 C C . PHE A 1 299 ? 12.516 0.387 -9.959 1.00 88.25 299 PHE A C 1
ATOM 2409 O O . PHE A 1 299 ? 13.345 0.995 -9.284 1.00 88.25 299 PHE A O 1
ATOM 2416 N N . ASN A 1 300 ? 12.721 -0.862 -10.373 1.00 85.06 300 ASN A N 1
ATOM 2417 C CA . ASN A 1 300 ? 13.940 -1.619 -10.127 1.00 85.06 300 ASN A CA 1
ATOM 2418 C C . ASN A 1 300 ? 14.252 -2.517 -11.338 1.00 85.06 300 ASN A C 1
ATOM 2420 O O . ASN A 1 300 ? 13.543 -2.487 -12.342 1.00 85.06 300 ASN A O 1
ATOM 2424 N N . ASP A 1 301 ? 15.322 -3.310 -11.266 1.00 81.75 301 ASP A N 1
ATOM 2425 C CA . ASP A 1 301 ? 15.774 -4.113 -12.409 1.00 81.75 301 ASP A CA 1
ATOM 2426 C C . ASP A 1 301 ? 14.774 -5.173 -12.896 1.00 81.75 301 ASP A C 1
ATOM 2428 O O . ASP A 1 301 ? 14.881 -5.612 -14.042 1.00 81.75 301 ASP A O 1
ATOM 2432 N N . ASN A 1 302 ? 13.792 -5.529 -12.068 1.00 82.81 302 ASN A N 1
ATOM 2433 C CA . ASN A 1 302 ? 12.788 -6.555 -12.333 1.00 82.81 302 ASN A CA 1
ATOM 2434 C C . ASN A 1 302 ? 11.347 -6.013 -12.334 1.00 82.81 302 ASN A C 1
ATOM 2436 O O . ASN A 1 302 ? 10.413 -6.782 -12.557 1.00 82.81 302 ASN A O 1
ATOM 2440 N N . ASP A 1 303 ? 11.147 -4.719 -12.075 1.00 87.94 303 ASP A N 1
ATOM 2441 C CA . ASP A 1 303 ? 9.827 -4.123 -11.877 1.00 87.94 303 ASP A CA 1
ATOM 2442 C C . ASP A 1 303 ? 9.691 -2.828 -12.673 1.00 87.94 303 ASP A C 1
ATOM 2444 O O . ASP A 1 303 ? 10.368 -1.824 -12.420 1.00 87.94 303 ASP A O 1
ATOM 2448 N N . SER A 1 304 ? 8.796 -2.867 -13.649 1.00 92.50 304 SER A N 1
ATOM 2449 C CA . SER A 1 304 ? 8.514 -1.764 -14.548 1.00 92.50 304 SER A CA 1
ATOM 2450 C C . SER A 1 304 ? 7.080 -1.844 -15.067 1.00 92.50 304 SER A C 1
ATOM 2452 O O . SER A 1 304 ? 6.500 -2.926 -15.175 1.00 92.50 304 SER A O 1
ATOM 2454 N N . THR A 1 305 ? 6.502 -0.689 -15.379 1.00 93.81 305 THR A N 1
ATOM 2455 C CA . THR A 1 305 ? 5.114 -0.543 -15.836 1.00 93.81 305 THR A CA 1
ATOM 2456 C C . THR A 1 305 ? 5.018 0.493 -16.950 1.00 93.81 305 THR A C 1
ATOM 2458 O O . THR A 1 305 ? 5.945 1.271 -17.171 1.00 93.81 305 THR A O 1
ATOM 2461 N N . GLU A 1 306 ? 3.897 0.517 -17.663 1.00 94.56 306 GLU A N 1
ATOM 2462 C CA . GLU A 1 306 ? 3.572 1.609 -18.580 1.00 94.56 306 GLU A CA 1
ATOM 2463 C C . GLU A 1 306 ? 3.498 2.954 -17.846 1.00 94.56 306 GLU A C 1
ATOM 2465 O O . GLU A 1 306 ? 2.977 3.045 -16.733 1.00 94.56 306 GLU A O 1
ATOM 2470 N N . ALA A 1 307 ? 4.045 4.007 -18.456 1.00 92.31 307 ALA A N 1
ATOM 2471 C CA . ALA A 1 307 ? 3.905 5.342 -17.892 1.00 92.31 307 ALA A CA 1
ATOM 2472 C C . ALA A 1 307 ? 2.433 5.800 -17.989 1.00 92.31 307 ALA A C 1
ATOM 2474 O O . ALA A 1 307 ? 1.815 5.613 -19.041 1.00 92.31 307 ALA A O 1
ATOM 2475 N N . PRO A 1 308 ? 1.857 6.425 -16.942 1.00 90.06 308 PRO A N 1
ATOM 2476 C CA . PRO A 1 308 ? 0.480 6.910 -16.989 1.00 90.06 308 PRO A CA 1
ATOM 2477 C C . PRO A 1 308 ? 0.233 7.831 -18.191 1.00 90.06 308 PRO A C 1
ATOM 2479 O O . PRO A 1 308 ? 0.986 8.779 -18.413 1.00 90.06 308 PRO A O 1
ATOM 2482 N N . GLY A 1 309 ? -0.817 7.545 -18.969 1.00 93.06 309 GLY A N 1
ATOM 2483 C CA . GLY A 1 309 ? -1.188 8.331 -20.153 1.00 93.06 309 GLY A CA 1
ATOM 2484 C C . GLY A 1 309 ? -0.251 8.175 -21.358 1.00 93.06 309 GLY A C 1
ATOM 2485 O O . GLY A 1 309 ? -0.323 8.975 -22.289 1.00 93.06 309 GLY A O 1
ATOM 2486 N N . THR A 1 310 ? 0.640 7.179 -21.358 1.00 95.19 310 THR A N 1
ATOM 2487 C CA . THR A 1 310 ? 1.540 6.929 -22.489 1.00 95.19 310 THR A CA 1
ATOM 2488 C C . THR A 1 310 ? 0.773 6.531 -23.756 1.00 95.19 310 THR A C 1
ATOM 2490 O O . THR A 1 310 ? -0.209 5.788 -23.704 1.00 95.19 310 THR A O 1
ATOM 2493 N N . ARG A 1 311 ? 1.231 7.017 -24.917 1.00 96.88 311 ARG A N 1
ATOM 2494 C CA . ARG A 1 311 ? 0.692 6.590 -26.216 1.00 96.88 311 ARG A CA 1
ATOM 2495 C C . ARG A 1 311 ? 1.219 5.207 -26.576 1.00 96.88 311 ARG A C 1
ATOM 2497 O O . ARG A 1 311 ? 2.361 4.872 -26.270 1.00 96.88 311 ARG A O 1
ATOM 2504 N N . TRP A 1 312 ? 0.414 4.439 -27.290 1.00 97.50 312 TRP A N 1
ATOM 2505 C CA . TRP A 1 312 ? 0.824 3.157 -27.851 1.00 97.50 312 TRP A CA 1
ATOM 2506 C C . TRP A 1 312 ? 1.303 3.366 -29.283 1.00 97.50 312 TRP A C 1
ATOM 2508 O O . TRP A 1 312 ? 0.729 4.174 -30.011 1.00 97.50 312 TRP A O 1
ATOM 2518 N N . ILE A 1 313 ? 2.382 2.690 -29.659 1.00 97.69 313 ILE A N 1
ATOM 2519 C CA . ILE A 1 313 ? 3.039 2.865 -30.955 1.00 97.69 313 ILE A CA 1
ATOM 2520 C C . ILE A 1 313 ? 3.258 1.523 -31.640 1.00 97.69 313 ILE A C 1
ATOM 2522 O O . ILE A 1 313 ? 3.424 0.506 -30.964 1.00 97.69 313 ILE A O 1
ATOM 2526 N N . HIS A 1 314 ? 3.267 1.536 -32.968 1.00 97.88 314 HIS A N 1
ATOM 2527 C CA . HIS A 1 314 ? 3.750 0.449 -33.812 1.00 97.88 314 HIS A CA 1
ATOM 2528 C C . HIS A 1 314 ? 5.257 0.585 -34.053 1.00 97.88 314 HIS A C 1
ATOM 2530 O O . HIS A 1 314 ? 5.855 1.641 -33.841 1.00 97.88 314 HIS A O 1
ATOM 2536 N N . PHE A 1 315 ? 5.883 -0.480 -34.554 1.00 97.50 315 PHE A N 1
ATOM 2537 C CA . PHE A 1 315 ? 7.292 -0.443 -34.943 1.00 97.50 315 PHE A CA 1
ATOM 2538 C C . PHE A 1 315 ? 7.587 0.606 -36.033 1.00 97.50 315 PHE A C 1
ATOM 2540 O O . PHE A 1 315 ? 8.639 1.245 -36.002 1.00 97.50 315 PHE A O 1
ATOM 2547 N N . SER A 1 316 ? 6.643 0.849 -36.950 1.00 96.38 316 SER A N 1
ATOM 2548 C CA . SER A 1 316 ? 6.750 1.886 -37.988 1.00 96.38 316 SER A CA 1
ATOM 2549 C C . SER A 1 316 ? 6.856 3.310 -37.436 1.00 96.38 316 SER A C 1
ATOM 2551 O O . SER A 1 316 ? 7.377 4.181 -38.126 1.00 96.38 316 SER A O 1
ATOM 2553 N N . ASP A 1 317 ? 6.389 3.542 -36.207 1.00 96.50 317 ASP A N 1
ATOM 2554 C CA . ASP A 1 317 ? 6.394 4.861 -35.567 1.00 96.50 317 ASP A CA 1
ATOM 2555 C C . ASP A 1 317 ? 7.734 5.188 -34.889 1.00 96.50 317 ASP A C 1
ATOM 2557 O O . ASP A 1 317 ? 7.905 6.290 -34.357 1.00 96.50 317 ASP A O 1
ATOM 2561 N N . LEU A 1 318 ? 8.670 4.230 -34.844 1.00 95.69 318 LEU A N 1
ATOM 2562 C CA . LEU A 1 318 ? 10.007 4.468 -34.314 1.00 95.69 318 LEU A CA 1
ATOM 2563 C C . LEU A 1 318 ? 10.798 5.392 -35.257 1.00 95.69 318 LEU A C 1
ATOM 2565 O O . LEU A 1 318 ? 10.757 5.174 -36.475 1.00 95.69 318 LEU A O 1
ATOM 2569 N N . PRO A 1 319 ? 11.526 6.388 -34.715 1.00 91.81 319 PRO A N 1
ATOM 2570 C CA . PRO A 1 319 ? 12.277 7.356 -35.514 1.00 91.81 319 PRO A CA 1
ATOM 2571 C C . PRO A 1 319 ? 13.384 6.705 -36.342 1.00 91.81 319 PRO A C 1
ATOM 2573 O O . PRO A 1 319 ? 13.985 5.715 -35.869 1.00 91.81 319 PRO A O 1
#

Organism: NCBI:txid1076179

Nearest PDB structures (foldseek):
  7oy2-assembly1_C  TM=2.681E-01  e=7.751E+00  Escherichia coli K-12
  5i2a-assembly2_B  TM=2.968E-01  e=8.845E+00  Roseburia inulinivorans
  8qsr-assembly1_A  TM=2.070E-01  e=4.570E+00  Escherichia coli
  6ixe-assembly1_A  TM=1.962E-01  e=6.792E+00  Homo sapiens

Mean predicted aligned error: 6.07 Å

Foldseek 3Di:
DVVLLVQLVVLLVVLLVLQVVDDPPDDPVNNLVSLLVSLLSNQVSLLSSLLVLLLVLLVVLLVQAAALVLAPPLLNVLLLVVLQVVQVVDPVSNVVSNVCCHDPNVSVSLSVSSNVLSVPCPGPQLVSSQVSCCNNRVRNHLLCPPQPPNDDSVRLNVLRVVSRVSNVCSVVVNCPCSVVDDSVVSVVNSVSSSVSSVSSSVSSVVSSVVSSQVNWDKDFCQDQLNLVVLCQCVVVVDQKDFLVNQCVSDPVSSVCVLVCCAPPNNQWDDPDPTMIGGDPSSVCLCVQVDWDFRMKTHRYSHDIDHDPPTDTDGSVPHD

Sequence (319 aa):
MNNSLDLFHSSISDTLSLLQFITPQTDAVQQKVVFRSSIVLLVASWEQFIEQLAVNSNEFLLHKLRNSSSIPEGVKQKIAFYSVREDRSNPLEFSNSVWQFSDLNWKQTYAKFCLKSTKALNTASPSNIINLYKDILGIRNVTTNWAVGGKTQEKCIEFLDDLINLRHDIAHGKNERINELSIDVIREKADFLNNISICLYQFVKNETDALANKQALKYSLLLHCFKDIIIFAVKSGDDTISLEKIRQLGTSAQGNHNKLRYKPWGLLEFIDPSNRKITQKLLDFYNGNIMLPCEILVFNDNDSTEAPGTRWIHFSDLP

Radius of gyration: 27.01 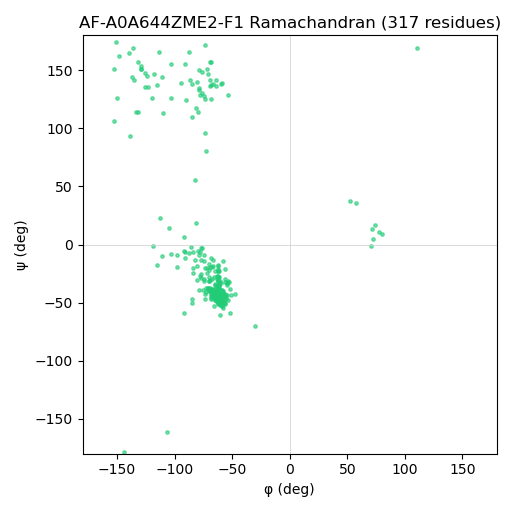Å; Cα contacts (8 Å, |Δi|>4): 405; chains: 1; bounding box: 68×34×74 Å

pLDDT: mean 91.93, std 9.21, range [56.56, 98.38]

InterPro domains:
  IPR041519 RiboL-PSP-HEPN [PF18735] (17-206)